Protein AF-A0AAV7BC49-F1 (afdb_monomer_lite)

pLDDT: mean 79.42, std 10.45, range [45.03, 91.31]

Organism: Engystomops pustulosus (NCBI:txid76066)

Radius of gyration: 26.8 Å; chains: 1; bounding box: 66×44×84 Å

Structure (mmCIF, N/CA/C/O backbone):
data_AF-A0AAV7BC49-F1
#
_entry.id   AF-A0AAV7BC49-F1
#
loop_
_atom_site.group_PDB
_atom_site.id
_atom_site.type_symbol
_atom_site.label_atom_id
_atom_site.label_alt_id
_atom_site.label_comp_id
_atom_site.label_asym_id
_atom_site.label_entity_id
_atom_site.label_seq_id
_atom_site.pdbx_PDB_ins_code
_atom_site.Cartn_x
_atom_site.Cartn_y
_atom_site.Cartn_z
_atom_site.occupancy
_atom_site.B_iso_or_equiv
_atom_site.auth_seq_id
_atom_site.auth_comp_id
_atom_site.auth_asym_id
_atom_site.auth_atom_id
_atom_site.pdbx_PDB_model_num
ATOM 1 N N . MET A 1 1 ? -19.946 -6.939 31.788 1.00 55.16 1 MET A N 1
ATOM 2 C CA . MET A 1 1 ? -20.691 -6.375 30.640 1.00 55.16 1 MET A CA 1
ATOM 3 C C . MET A 1 1 ? -20.982 -7.429 29.580 1.00 55.16 1 MET A C 1
ATOM 5 O O . MET A 1 1 ? -22.151 -7.673 29.342 1.00 55.16 1 MET A O 1
ATOM 9 N N . LEU A 1 2 ? -19.991 -8.130 29.010 1.00 63.12 2 LEU A N 1
ATOM 10 C CA . LEU A 1 2 ? -20.273 -9.213 28.044 1.00 63.12 2 LEU A CA 1
ATOM 11 C C . LEU A 1 2 ? -21.139 -10.345 28.638 1.00 63.12 2 LEU A C 1
ATOM 13 O O . LEU A 1 2 ? -22.092 -10.773 28.003 1.00 63.12 2 LEU A O 1
ATOM 17 N N . ASN A 1 3 ? -20.909 -10.718 29.904 1.00 65.62 3 ASN A N 1
ATOM 18 C CA . ASN A 1 3 ? -21.760 -11.669 30.646 1.00 65.62 3 ASN A CA 1
ATOM 19 C C . ASN A 1 3 ? -23.190 -11.158 30.925 1.00 65.62 3 ASN A C 1
ATOM 21 O O . ASN A 1 3 ? -24.028 -11.917 31.396 1.00 65.62 3 ASN A O 1
ATOM 25 N N . LEU A 1 4 ? -23.460 -9.872 30.675 1.00 66.69 4 LEU A N 1
ATOM 26 C CA . LEU A 1 4 ? -24.774 -9.237 30.816 1.00 66.69 4 LEU A CA 1
ATOM 27 C C . LEU A 1 4 ? -25.447 -9.023 29.445 1.00 66.69 4 LEU A C 1
ATOM 29 O O . LEU A 1 4 ? -26.390 -8.245 29.354 1.00 66.69 4 LEU A O 1
ATOM 33 N N . ASN A 1 5 ? -24.956 -9.676 28.380 1.00 69.06 5 ASN A N 1
ATOM 34 C CA . ASN A 1 5 ? -25.415 -9.506 26.994 1.00 69.06 5 ASN A CA 1
ATOM 35 C C . ASN A 1 5 ? -25.363 -8.053 26.487 1.00 69.06 5 ASN A C 1
ATOM 37 O O . ASN A 1 5 ? -26.158 -7.659 25.636 1.00 69.06 5 ASN A O 1
ATOM 41 N N . CYS A 1 6 ? -24.426 -7.242 26.992 1.00 75.94 6 CYS A N 1
ATOM 42 C CA . CYS A 1 6 ? -24.180 -5.920 26.422 1.00 75.94 6 CYS A CA 1
ATOM 43 C C . CYS A 1 6 ? -23.619 -6.061 24.999 1.00 75.94 6 CYS A C 1
ATOM 45 O O . CYS A 1 6 ? -22.714 -6.870 24.772 1.00 75.94 6 CYS A O 1
ATOM 47 N N . ASP A 1 7 ? -24.146 -5.255 24.078 1.00 80.06 7 ASP A N 1
ATOM 48 C CA . ASP A 1 7 ? -23.807 -5.282 22.655 1.00 80.06 7 ASP A CA 1
ATOM 49 C C . ASP A 1 7 ? -22.373 -4.783 22.406 1.00 80.06 7 ASP A C 1
ATOM 51 O O . ASP A 1 7 ? -22.003 -3.668 22.779 1.00 80.06 7 ASP A O 1
ATOM 55 N N . ALA A 1 8 ? -21.552 -5.622 21.775 1.00 80.56 8 ALA A N 1
ATOM 56 C CA . ALA A 1 8 ? -20.178 -5.294 21.409 1.00 80.56 8 ALA A CA 1
ATOM 57 C C . ALA A 1 8 ? -20.058 -4.368 20.181 1.00 80.56 8 ALA A C 1
ATOM 59 O O . ALA A 1 8 ? -18.967 -3.851 19.919 1.00 80.56 8 ALA A O 1
ATOM 60 N N . SER A 1 9 ? -21.145 -4.152 19.429 1.00 80.38 9 SER A N 1
ATOM 61 C CA . SER A 1 9 ? -21.169 -3.304 18.225 1.00 80.38 9 SER A CA 1
ATOM 62 C C . SER A 1 9 ? -21.368 -1.814 18.506 1.00 80.38 9 SER A C 1
ATOM 64 O O . SER A 1 9 ? -21.298 -0.997 17.585 1.00 80.38 9 SER A O 1
ATOM 66 N N . VAL A 1 10 ? -21.561 -1.442 19.777 1.00 84.00 10 VAL A N 1
ATOM 67 C CA . VAL A 1 10 ? -21.788 -0.054 20.191 1.00 84.00 10 VAL A CA 1
ATOM 68 C C . VAL A 1 10 ? -20.637 0.846 19.738 1.00 84.00 10 VAL A C 1
ATOM 70 O O . VAL A 1 10 ? -19.453 0.512 19.867 1.00 84.00 10 VAL A O 1
ATOM 73 N N . GLN A 1 11 ? -21.014 2.000 19.196 1.00 83.25 11 GLN A N 1
ATOM 74 C CA . GLN A 1 11 ? -20.105 3.051 18.763 1.00 83.25 11 GLN A CA 1
ATOM 75 C C . GLN A 1 11 ? -20.187 4.226 19.734 1.00 83.25 11 GLN A C 1
ATOM 77 O O . GLN A 1 11 ? -21.258 4.545 20.249 1.00 83.25 11 GLN A O 1
ATOM 82 N N . ASP A 1 12 ? -19.039 4.842 19.979 1.00 80.12 12 ASP A N 1
ATOM 83 C CA . ASP A 1 12 ? -18.930 6.078 20.746 1.00 80.12 12 ASP A CA 1
ATOM 84 C C . ASP A 1 12 ? -19.474 7.289 19.958 1.00 80.12 12 ASP A C 1
ATOM 86 O O . ASP A 1 12 ? -19.708 7.200 18.750 1.00 80.12 12 ASP A O 1
ATOM 90 N N . ASP A 1 13 ? -19.623 8.440 20.618 1.00 78.12 13 ASP A N 1
ATOM 91 C CA . ASP A 1 13 ? -19.992 9.724 20.001 1.00 78.12 13 ASP A CA 1
ATOM 92 C C . ASP A 1 13 ? -19.020 10.155 18.887 1.00 78.12 13 ASP A C 1
ATOM 94 O O . ASP A 1 13 ? -19.375 10.899 17.969 1.00 78.12 13 ASP A O 1
ATOM 98 N N . THR A 1 14 ? -17.803 9.617 18.925 1.00 76.00 14 THR A N 1
ATOM 99 C CA . THR A 1 14 ? -16.772 9.774 17.904 1.00 76.00 14 THR A CA 1
ATOM 100 C C . THR A 1 14 ? -16.864 8.786 16.737 1.00 76.00 14 THR A C 1
ATOM 102 O O . THR A 1 14 ? -16.072 8.892 15.799 1.00 76.00 14 THR A O 1
ATOM 105 N N . GLY A 1 15 ? -17.788 7.820 16.758 1.00 77.88 15 GLY A N 1
ATOM 106 C CA . GLY A 1 15 ? -17.903 6.745 15.764 1.00 77.88 15 GLY A CA 1
ATOM 107 C C . GLY A 1 15 ? -16.867 5.624 15.928 1.00 77.88 15 GLY A C 1
ATOM 108 O O . GLY A 1 15 ? -16.702 4.780 15.042 1.00 77.88 15 GLY A O 1
ATOM 109 N N . GLN A 1 16 ? -16.126 5.601 17.042 1.00 81.25 16 GLN A N 1
ATOM 110 C CA . GLN A 1 16 ? -15.210 4.510 17.361 1.00 81.25 16 GLN A CA 1
ATOM 111 C C . GLN A 1 16 ? -15.982 3.305 17.917 1.00 81.25 16 GLN A C 1
ATOM 113 O O . GLN A 1 16 ? -16.713 3.419 18.896 1.00 81.25 16 GLN A O 1
ATOM 118 N N . CYS A 1 17 ? -15.796 2.128 17.314 1.00 84.00 17 CYS A N 1
ATOM 119 C CA . CYS A 1 17 ? -16.422 0.894 17.790 1.00 84.00 17 CYS A CA 1
ATOM 120 C C . CYS A 1 17 ? -15.781 0.415 19.104 1.00 84.00 17 CYS A C 1
ATOM 122 O O . CYS A 1 17 ? -14.551 0.400 19.236 1.00 84.00 17 CYS A O 1
ATOM 124 N N . CYS A 1 18 ? -16.609 -0.041 20.047 1.00 85.25 18 CYS A N 1
ATOM 125 C CA . CYS A 1 18 ? -16.169 -0.616 21.318 1.00 85.25 18 CYS A CA 1
ATOM 126 C C . CYS A 1 18 ? -15.186 -1.781 21.110 1.00 85.25 18 CYS A C 1
ATOM 128 O O . CYS A 1 18 ? -14.145 -1.852 21.771 1.00 85.25 18 CYS A O 1
ATOM 130 N N . LEU A 1 19 ? -15.445 -2.627 20.105 1.00 86.25 19 LEU A N 1
ATOM 131 C CA . LEU A 1 19 ? -14.566 -3.729 19.712 1.00 86.25 19 LEU A CA 1
ATOM 132 C C . LEU A 1 19 ? -13.132 -3.259 19.420 1.00 86.25 19 LEU A C 1
ATOM 134 O O . LEU A 1 19 ? -12.175 -3.911 19.827 1.00 86.25 19 LEU A O 1
ATOM 138 N N . THR A 1 20 ? -12.959 -2.098 18.782 1.00 86.44 20 THR A N 1
ATOM 139 C CA . THR A 1 20 ? -11.638 -1.526 18.485 1.00 86.44 20 THR A CA 1
ATOM 140 C C . THR A 1 20 ? -10.847 -1.230 19.763 1.00 86.44 20 THR A C 1
ATOM 142 O O . THR A 1 20 ? -9.644 -1.479 19.822 1.00 86.44 20 THR A O 1
ATOM 145 N N . MET A 1 21 ? -11.512 -0.729 20.807 1.00 83.38 21 MET A N 1
ATOM 146 C CA . MET A 1 21 ? -10.877 -0.465 22.102 1.00 83.38 21 MET A CA 1
ATOM 147 C C . MET A 1 21 ? -10.581 -1.749 22.878 1.00 83.38 21 MET A C 1
ATOM 149 O O . MET A 1 21 ? -9.543 -1.823 23.545 1.00 83.38 21 MET A O 1
ATOM 153 N N . MET A 1 22 ? -11.449 -2.760 22.768 1.00 86.88 22 MET A N 1
ATOM 154 C CA . MET A 1 22 ? -11.211 -4.079 23.358 1.00 86.88 22 MET A CA 1
ATOM 155 C C . MET A 1 22 ? -10.004 -4.762 22.719 1.00 86.88 22 MET A C 1
ATOM 157 O O . MET A 1 22 ? -9.157 -5.263 23.444 1.00 86.88 22 MET A O 1
ATOM 161 N N . VAL A 1 23 ? -9.861 -4.713 21.392 1.00 86.31 23 VAL A N 1
ATOM 162 C CA . VAL A 1 23 ? -8.683 -5.251 20.692 1.00 86.31 23 VAL A CA 1
ATOM 163 C C . VAL A 1 23 ? -7.407 -4.615 21.244 1.00 86.31 23 VAL A C 1
ATOM 165 O O . VAL A 1 23 ? -6.494 -5.320 21.646 1.00 86.31 23 VAL A O 1
ATOM 168 N N . VAL A 1 24 ? -7.338 -3.287 21.358 1.00 82.56 24 VAL A N 1
ATOM 169 C CA . VAL A 1 24 ? -6.101 -2.617 21.800 1.00 82.56 24 VAL A CA 1
ATOM 170 C C . VAL A 1 24 ? -5.754 -2.908 23.261 1.00 82.56 24 VAL A C 1
ATOM 172 O O . VAL A 1 24 ? -4.587 -3.137 23.567 1.00 82.56 24 VAL A O 1
ATOM 175 N N . ASN A 1 25 ? -6.733 -2.863 24.170 1.00 82.44 25 ASN A N 1
ATOM 176 C CA . ASN A 1 25 ? -6.450 -2.876 25.610 1.00 82.44 25 ASN A CA 1
ATOM 177 C C . ASN A 1 25 ? -6.735 -4.230 26.288 1.00 82.44 25 ASN A C 1
ATOM 179 O O . ASN A 1 25 ? -6.149 -4.510 27.328 1.00 82.44 25 ASN A O 1
ATOM 183 N N . MET A 1 26 ? -7.639 -5.056 25.747 1.00 87.38 26 MET A N 1
ATOM 184 C CA . MET A 1 26 ? -8.110 -6.310 26.359 1.00 87.38 26 MET A CA 1
ATOM 185 C C . MET A 1 26 ? -8.397 -7.408 25.306 1.00 87.38 26 MET A C 1
ATOM 187 O O . MET A 1 26 ? -9.556 -7.773 25.081 1.00 87.38 26 MET A O 1
ATOM 191 N N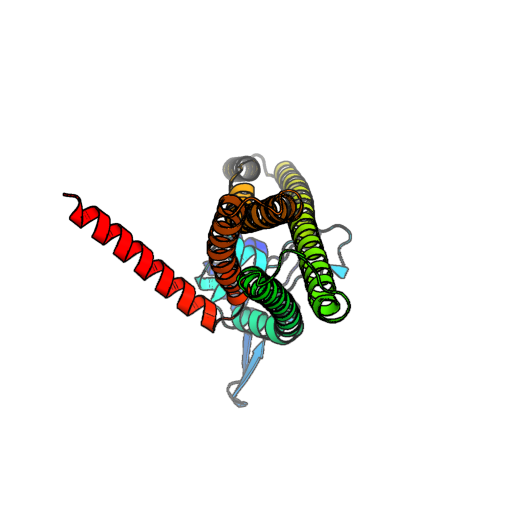 . PRO A 1 27 ? -7.360 -7.990 24.675 1.00 86.25 27 PRO A N 1
ATOM 192 C CA . PRO A 1 27 ? -7.524 -8.931 23.559 1.00 86.25 27 PRO A CA 1
ATOM 193 C C . PRO A 1 27 ? -8.373 -10.181 23.868 1.00 86.25 27 PRO A C 1
ATOM 195 O O . PRO A 1 27 ? -9.221 -10.531 23.047 1.00 86.25 27 PRO A O 1
ATOM 198 N N . PRO A 1 28 ? -8.245 -10.837 25.044 1.00 87.38 28 PRO A N 1
ATOM 199 C CA . PRO A 1 28 ? -9.082 -11.996 25.374 1.00 87.38 28 PRO A CA 1
ATOM 200 C C . PRO A 1 28 ? -10.577 -11.657 25.447 1.00 87.38 28 PRO A C 1
ATOM 202 O O . PRO A 1 28 ? -11.425 -12.457 25.058 1.00 87.38 28 PRO A O 1
ATOM 205 N N . VAL A 1 29 ? -10.901 -10.446 25.905 1.00 88.06 29 VAL A N 1
ATOM 206 C CA . VAL A 1 29 ? -12.277 -9.941 25.998 1.00 88.06 29 VAL A CA 1
ATOM 207 C C . VAL A 1 29 ? -12.831 -9.656 24.602 1.00 88.06 29 VAL A C 1
ATOM 209 O O . VAL A 1 29 ? -13.996 -9.933 24.333 1.00 88.06 29 VAL A O 1
A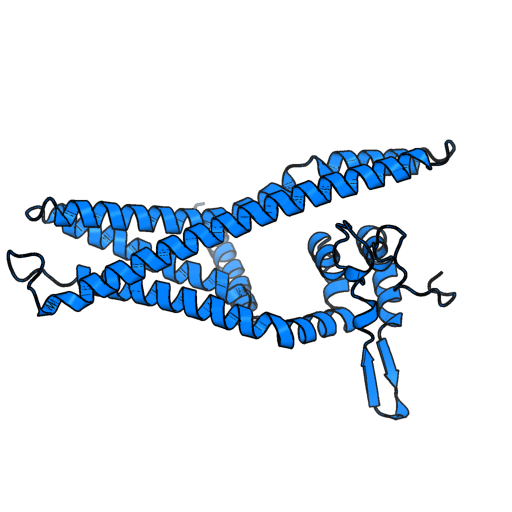TOM 212 N N . ALA A 1 30 ? -11.991 -9.172 23.683 1.00 87.12 30 ALA A N 1
ATOM 213 C CA . ALA A 1 30 ? -12.380 -8.959 22.292 1.00 87.12 30 ALA A CA 1
ATOM 214 C C . ALA A 1 30 ? -12.749 -10.270 21.574 1.00 87.12 30 ALA A C 1
ATOM 216 O O . ALA A 1 30 ? -13.669 -10.271 20.761 1.00 87.12 30 ALA A O 1
ATOM 217 N N . ILE A 1 31 ? -12.088 -11.391 21.890 1.00 86.94 31 ILE A N 1
ATOM 218 C CA . ILE A 1 31 ? -12.451 -12.711 21.342 1.00 86.94 31 ILE A CA 1
ATOM 219 C C . ILE A 1 31 ? -13.860 -13.102 21.796 1.00 86.94 31 ILE A C 1
ATOM 221 O O . ILE A 1 31 ? -14.701 -13.423 20.964 1.00 86.94 31 ILE A O 1
ATOM 225 N N . GLN A 1 32 ? -14.148 -12.979 23.094 1.00 88.00 32 GLN A N 1
ATOM 226 C CA . GLN A 1 32 ? -15.482 -13.262 23.639 1.00 88.00 32 GLN A CA 1
ATOM 227 C C . GLN A 1 32 ? -16.554 -12.322 23.070 1.00 88.00 32 GLN A C 1
ATOM 229 O O . GLN A 1 32 ? -17.694 -12.720 22.853 1.00 88.00 32 GLN A O 1
ATOM 234 N N . ALA A 1 33 ? -16.198 -11.064 22.803 1.00 87.19 33 ALA A N 1
ATOM 235 C CA . ALA A 1 33 ? -17.091 -10.114 22.153 1.00 87.19 33 ALA A CA 1
ATOM 236 C C . ALA A 1 33 ? -17.414 -10.526 20.706 1.00 87.19 33 ALA A C 1
ATOM 238 O O . ALA A 1 33 ? -18.542 -10.350 20.253 1.00 87.19 33 ALA A O 1
ATOM 239 N N . LEU A 1 34 ? -16.453 -11.114 19.984 1.00 87.25 34 LEU A N 1
ATOM 240 C CA . LEU A 1 34 ? -16.671 -11.586 18.618 1.00 87.25 34 LEU A CA 1
ATOM 241 C C . LEU A 1 34 ? -17.632 -12.775 18.535 1.00 87.25 34 LEU A C 1
ATOM 243 O O . LEU A 1 34 ? -18.309 -12.919 17.513 1.00 87.25 34 LEU A O 1
ATOM 247 N N . ASP A 1 35 ? -17.736 -13.587 19.587 1.00 87.25 35 ASP A N 1
ATOM 248 C CA . ASP A 1 35 ? -18.707 -14.683 19.650 1.00 87.25 35 ASP A CA 1
ATOM 249 C C . ASP A 1 35 ? -20.154 -14.176 19.546 1.00 87.25 35 ASP A C 1
ATOM 251 O O . ASP A 1 35 ? -21.002 -14.859 18.973 1.00 87.25 35 ASP A O 1
ATOM 255 N N . GLN A 1 36 ? -20.438 -12.941 19.984 1.00 85.69 36 GLN A N 1
ATOM 256 C CA . GLN A 1 36 ? -21.767 -12.329 19.840 1.00 85.69 36 GLN A CA 1
ATOM 257 C C . GLN A 1 36 ? -22.191 -12.167 18.370 1.00 85.69 36 GLN A C 1
ATOM 259 O O . GLN A 1 36 ? -23.380 -12.194 18.054 1.00 85.69 36 GLN A O 1
ATOM 264 N N . PHE A 1 37 ? -21.232 -12.042 17.448 1.00 86.56 37 PHE A N 1
ATOM 265 C CA . PHE A 1 37 ? -21.501 -11.874 16.016 1.00 86.56 37 PHE A CA 1
ATOM 266 C C . PHE A 1 37 ? -21.624 -13.198 15.257 1.00 86.56 37 PHE A C 1
ATOM 268 O O . PHE A 1 37 ? -21.783 -13.194 14.030 1.00 86.56 37 PHE A O 1
ATOM 275 N N . HIS A 1 38 ? -21.554 -14.331 15.957 1.00 88.81 38 HIS A N 1
ATOM 276 C CA . HIS A 1 38 ? -21.629 -15.660 15.374 1.00 88.81 38 HIS A CA 1
ATOM 277 C C . HIS A 1 38 ? -22.739 -16.483 16.027 1.00 88.81 38 HIS A C 1
ATOM 279 O O . HIS A 1 38 ? -22.666 -16.864 17.190 1.00 88.81 38 HIS A O 1
ATOM 285 N N . VAL A 1 39 ? -23.762 -16.824 15.242 1.00 86.81 39 VAL A N 1
ATOM 286 C CA . VAL A 1 39 ? -24.873 -17.663 15.705 1.00 86.81 39 VAL A CA 1
ATOM 287 C C . VAL A 1 39 ? -24.875 -18.983 14.948 1.00 86.81 39 VAL A C 1
ATOM 289 O O . VAL A 1 39 ? -24.855 -19.016 13.713 1.00 86.81 39 VAL A O 1
ATOM 292 N N . THR A 1 40 ? -24.932 -20.084 15.699 1.00 84.81 40 THR A N 1
ATOM 293 C CA . THR A 1 40 ? -25.001 -21.442 15.150 1.00 84.81 40 THR A CA 1
ATOM 294 C C . THR A 1 40 ? -26.393 -22.028 15.362 1.00 84.81 40 THR A C 1
ATOM 296 O O . THR A 1 40 ? -26.827 -22.275 16.483 1.00 84.81 40 THR A O 1
ATOM 299 N N . ASP A 1 41 ? -27.109 -22.263 14.267 1.00 86.19 41 ASP A N 1
ATOM 300 C CA . ASP A 1 41 ? -28.373 -22.990 14.274 1.00 86.19 41 ASP A CA 1
ATOM 301 C C . ASP A 1 41 ? -28.071 -24.477 14.054 1.00 86.19 41 ASP A C 1
ATOM 303 O O . ASP A 1 41 ? -27.868 -24.938 12.923 1.00 86.19 41 ASP A O 1
ATOM 307 N N . ARG A 1 42 ? -27.978 -25.222 15.165 1.00 84.31 42 ARG A N 1
ATOM 308 C CA . ARG A 1 42 ? -27.657 -26.658 15.155 1.00 84.31 42 ARG A CA 1
ATOM 309 C C . ARG A 1 42 ? -28.740 -27.491 14.472 1.00 84.31 42 ARG A C 1
ATOM 311 O O . ARG A 1 42 ? -28.396 -28.452 13.790 1.00 84.31 42 ARG A O 1
ATOM 318 N N . ALA A 1 43 ? -30.011 -27.114 14.620 1.00 82.56 43 ALA A N 1
ATOM 319 C CA . ALA A 1 43 ? -31.136 -27.855 14.053 1.00 82.56 43 ALA A CA 1
ATOM 320 C C . ALA A 1 43 ? -31.105 -27.819 12.520 1.00 82.56 43 ALA A C 1
ATOM 322 O O . ALA A 1 43 ? -31.259 -28.847 11.867 1.00 82.56 43 ALA A O 1
ATOM 323 N N . ASN A 1 44 ? -30.799 -26.652 11.947 1.00 86.06 44 ASN A N 1
ATOM 324 C CA . ASN A 1 44 ? -30.707 -26.475 10.497 1.00 86.06 44 ASN A CA 1
ATOM 325 C C . ASN A 1 44 ? -29.291 -26.655 9.927 1.00 86.06 44 ASN A C 1
ATOM 327 O O . ASN A 1 44 ? -29.103 -26.488 8.721 1.00 86.06 44 ASN A O 1
ATOM 331 N N . ARG A 1 45 ? -28.288 -26.952 10.769 1.00 84.12 45 ARG A N 1
ATOM 332 C CA . ARG A 1 45 ? -26.854 -26.994 10.411 1.00 84.12 45 ARG A CA 1
ATOM 333 C C . ARG A 1 45 ? -26.385 -25.730 9.672 1.00 84.12 45 ARG A C 1
ATOM 335 O O . ARG A 1 45 ? -25.570 -25.801 8.753 1.00 84.12 45 ARG A O 1
ATOM 342 N N . LYS A 1 46 ? -26.910 -24.563 10.057 1.00 85.50 46 LYS A N 1
ATOM 343 C CA . LYS A 1 46 ? -26.597 -23.268 9.433 1.00 85.50 46 LYS A CA 1
ATOM 344 C C . LYS A 1 46 ? -25.836 -22.379 10.410 1.00 85.50 46 LYS A C 1
ATOM 346 O O . LYS A 1 46 ? -26.196 -22.272 11.576 1.00 85.50 46 LYS A O 1
ATOM 351 N N . GLN A 1 47 ? -24.806 -21.704 9.914 1.00 87.31 47 GLN A N 1
ATOM 352 C CA . GLN A 1 47 ? -24.060 -20.688 10.658 1.00 87.31 47 GLN A CA 1
ATOM 353 C C . GLN A 1 47 ? -24.382 -19.314 10.075 1.00 87.31 47 GLN A C 1
ATOM 355 O O . GLN A 1 47 ? -24.400 -19.147 8.853 1.00 87.31 47 GLN A O 1
ATOM 360 N N . ARG A 1 48 ? -24.665 -18.338 10.937 1.00 86.19 48 ARG A N 1
ATOM 361 C CA . ARG A 1 48 ? -24.955 -16.954 10.550 1.00 86.19 48 ARG A CA 1
ATOM 362 C C . ARG A 1 48 ? -23.914 -16.032 11.176 1.00 86.19 48 ARG A C 1
ATOM 364 O O . ARG A 1 48 ? -23.610 -16.156 12.359 1.00 86.19 48 ARG A O 1
ATOM 371 N N . PHE A 1 49 ? -23.384 -15.121 10.363 1.00 86.62 49 PHE A N 1
ATOM 372 C CA . PHE A 1 49 ? -22.366 -14.149 10.756 1.00 86.62 49 PHE A CA 1
ATOM 373 C C . PHE A 1 49 ? -22.912 -12.733 10.571 1.00 86.62 49 PHE A C 1
ATOM 375 O O . PHE A 1 49 ? -23.279 -12.357 9.456 1.00 86.62 49 PHE A O 1
ATOM 382 N N . PHE A 1 50 ? -22.936 -11.943 11.642 1.00 84.44 50 PHE A N 1
ATOM 383 C CA . PHE A 1 50 ? -23.406 -10.555 11.628 1.00 84.44 50 PHE A CA 1
ATOM 384 C C . PHE A 1 50 ? -22.259 -9.590 11.312 1.00 84.44 50 PHE A C 1
ATOM 386 O O . PHE A 1 50 ? -21.805 -8.818 12.148 1.00 84.44 50 PHE A O 1
ATOM 393 N N . LEU A 1 51 ? -21.751 -9.668 10.079 1.00 83.50 51 LEU A N 1
ATOM 394 C CA . LEU A 1 51 ? -20.568 -8.912 9.642 1.00 83.50 51 LEU A CA 1
ATOM 395 C C . LEU A 1 51 ? -20.803 -7.398 9.565 1.00 83.50 51 LEU A C 1
ATOM 397 O O . LEU A 1 51 ? -19.860 -6.625 9.697 1.00 83.50 51 LEU A O 1
ATOM 401 N N . ASN A 1 52 ? -22.051 -6.982 9.356 1.00 80.25 52 ASN A N 1
ATOM 402 C CA . ASN A 1 52 ? -22.457 -5.579 9.324 1.00 80.25 52 ASN A CA 1
ATOM 403 C C . ASN A 1 52 ? -22.242 -4.872 10.667 1.00 80.25 52 ASN A C 1
ATOM 405 O O . ASN A 1 52 ? -21.966 -3.685 10.670 1.00 80.25 52 ASN A O 1
ATOM 409 N N . LEU A 1 53 ? -22.337 -5.603 11.781 1.00 79.50 53 LEU A N 1
ATOM 410 C CA . LEU A 1 53 ? -22.165 -5.059 13.130 1.00 79.50 53 LEU A CA 1
ATOM 411 C C . LEU A 1 53 ? -20.690 -4.956 13.549 1.00 79.50 53 LEU A C 1
ATOM 413 O O . LEU A 1 53 ? -20.359 -4.278 14.515 1.00 79.50 53 LEU A O 1
ATOM 417 N N . VAL A 1 54 ? -19.796 -5.632 12.822 1.00 80.44 54 VAL A N 1
ATOM 418 C CA . VAL A 1 54 ? -18.348 -5.608 13.075 1.00 80.44 54 VAL A CA 1
ATOM 419 C C . VAL A 1 54 ? -17.696 -4.390 12.420 1.00 80.44 54 VAL A C 1
ATOM 421 O O . VAL A 1 54 ? -16.649 -3.932 12.869 1.00 80.44 54 VAL A O 1
ATOM 424 N N . GLU A 1 55 ? -18.276 -3.854 11.346 1.00 79.12 55 GLU A N 1
ATOM 425 C CA . GLU A 1 55 ? -17.754 -2.660 10.683 1.00 79.12 55 GLU A CA 1
ATOM 426 C C . GLU A 1 55 ? -18.462 -1.408 11.215 1.00 79.12 55 GLU A C 1
ATOM 428 O O . GLU A 1 55 ? -19.688 -1.360 11.188 1.00 79.12 55 GLU A O 1
ATOM 433 N N . PRO A 1 56 ? -17.731 -0.374 11.668 1.00 71.25 56 PRO A N 1
ATOM 434 C CA . PRO A 1 56 ? -18.362 0.859 12.113 1.00 71.25 56 PRO A CA 1
ATOM 435 C C . PRO A 1 56 ? -19.058 1.563 10.943 1.00 71.25 56 PRO A C 1
ATOM 437 O O . PRO A 1 56 ? -18.519 1.647 9.833 1.00 71.25 56 PRO A O 1
ATOM 440 N N . HIS A 1 57 ? -20.241 2.114 11.211 1.00 68.44 57 HIS A N 1
ATOM 441 C CA . HIS A 1 57 ? -21.002 2.915 10.255 1.00 68.44 57 HIS A CA 1
ATOM 442 C C . HIS A 1 57 ? -20.402 4.324 10.165 1.00 68.44 57 HIS A C 1
ATOM 444 O O . HIS A 1 57 ? -20.828 5.263 10.828 1.00 68.44 57 HIS A O 1
ATOM 450 N N . THR A 1 58 ? -19.375 4.485 9.330 1.00 62.59 58 THR A N 1
ATOM 451 C CA . THR A 1 58 ? -18.662 5.766 9.179 1.00 62.59 58 THR A CA 1
ATOM 452 C C . THR A 1 58 ? -19.463 6.847 8.446 1.00 62.59 58 THR A C 1
ATOM 454 O O . THR A 1 58 ? -19.051 8.005 8.454 1.00 62.59 58 THR A O 1
ATOM 457 N N . SER A 1 59 ? -20.596 6.504 7.820 1.00 60.78 59 SER A N 1
ATOM 458 C CA . SER A 1 59 ? -21.486 7.457 7.136 1.00 60.78 59 SER A CA 1
ATOM 459 C C . SER A 1 59 ? -22.136 8.457 8.085 1.00 60.78 59 SER A C 1
ATOM 461 O O . SER A 1 59 ? -22.436 9.580 7.678 1.00 60.78 59 SER A O 1
ATOM 463 N N . ASP A 1 60 ? -22.325 8.053 9.337 1.00 63.19 60 ASP A N 1
ATOM 464 C CA . ASP A 1 60 ? -23.170 8.779 10.281 1.00 63.19 60 ASP A CA 1
ATOM 465 C C . ASP A 1 60 ? -22.362 9.831 11.058 1.00 63.19 60 ASP A C 1
ATOM 467 O O . ASP A 1 60 ? -22.920 10.785 11.598 1.00 63.19 60 ASP A O 1
ATOM 471 N N . PHE A 1 61 ? -21.027 9.732 11.022 1.00 65.88 61 PHE A N 1
ATOM 472 C CA . PHE A 1 61 ? -20.113 10.611 11.746 1.00 65.88 61 PHE A CA 1
ATOM 473 C C . PHE A 1 61 ? -19.244 11.436 10.785 1.00 65.88 61 PHE A C 1
ATOM 475 O O . PHE A 1 61 ? -18.257 10.966 10.210 1.00 65.88 61 PHE A O 1
ATOM 482 N N . LYS A 1 62 ? -19.591 12.718 10.608 1.00 63.44 62 LYS A N 1
ATOM 483 C CA . LYS A 1 62 ? -18.816 13.644 9.765 1.00 63.44 62 LYS A CA 1
ATOM 484 C C . LYS A 1 62 ? -17.469 13.973 10.420 1.00 63.44 62 LYS A C 1
ATOM 486 O O . LYS A 1 62 ? -17.422 14.608 11.464 1.00 63.44 62 LYS A O 1
ATOM 491 N N . GLY A 1 63 ? -16.370 13.608 9.756 1.00 66.25 63 GLY A N 1
ATOM 492 C C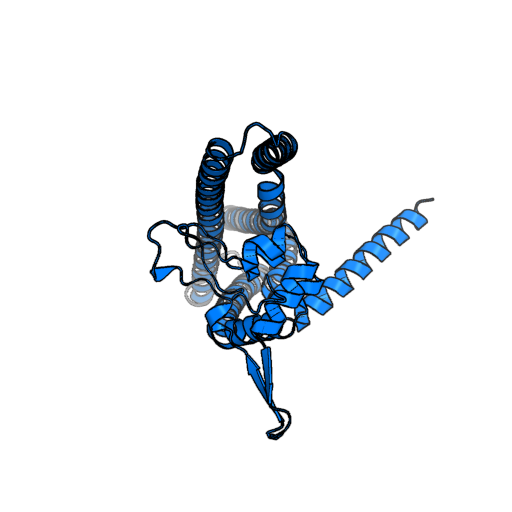A . GLY A 1 63 ? -15.003 13.970 10.167 1.00 66.25 63 GLY A CA 1
ATOM 493 C C . GLY A 1 63 ? -14.274 12.926 11.019 1.00 66.25 63 GLY A C 1
ATOM 494 O O . GLY A 1 63 ? -13.080 13.088 11.279 1.00 66.25 63 GLY A O 1
ATOM 495 N N . THR A 1 64 ? -14.942 11.833 11.385 1.00 73.50 64 THR A N 1
ATOM 496 C CA . THR A 1 64 ? -14.361 10.741 12.169 1.00 73.50 64 THR A CA 1
ATOM 497 C C . THR A 1 64 ? -13.191 10.067 11.448 1.00 73.50 64 THR A C 1
ATOM 499 O O . THR A 1 64 ? -13.291 9.686 10.283 1.00 73.50 64 THR A O 1
ATOM 502 N N . GLN A 1 65 ? -12.067 9.904 12.158 1.00 77.56 65 GLN A N 1
ATOM 503 C CA . GLN A 1 65 ? -10.902 9.123 11.711 1.00 77.56 65 GLN A CA 1
ATOM 504 C C . GLN A 1 65 ? -10.844 7.740 12.387 1.00 77.56 65 GLN A C 1
ATOM 506 O O . GLN A 1 65 ? -9.781 7.122 12.450 1.00 77.56 65 GLN A O 1
ATOM 511 N N . ALA A 1 66 ? -11.969 7.246 12.915 1.00 79.88 66 ALA A N 1
ATOM 512 C CA . ALA A 1 66 ? -12.040 5.938 13.552 1.00 79.88 66 ALA A CA 1
ATOM 513 C C . ALA A 1 66 ? -11.607 4.841 12.570 1.00 79.88 66 ALA A C 1
ATOM 515 O O . ALA A 1 66 ? -12.124 4.711 11.458 1.00 79.88 66 ALA A O 1
ATOM 516 N N . LYS A 1 67 ? -10.622 4.050 12.998 1.00 79.69 67 LYS A N 1
ATOM 517 C CA . LYS A 1 67 ? -10.109 2.920 12.226 1.00 79.69 67 LYS A CA 1
ATOM 518 C C . LYS A 1 67 ? -11.063 1.738 12.337 1.00 79.69 67 LYS A C 1
ATOM 520 O O . LYS A 1 67 ? -11.652 1.492 13.392 1.00 79.69 67 LYS A O 1
ATOM 525 N N . SER A 1 68 ? -11.170 0.976 11.250 1.00 83.56 68 SER A N 1
ATOM 526 C CA . SER A 1 68 ? -11.930 -0.276 11.262 1.00 83.56 68 SER A CA 1
ATOM 527 C C . SER A 1 68 ? -11.302 -1.281 12.241 1.00 83.56 68 SER A C 1
ATOM 529 O O . SER A 1 68 ? -10.070 -1.316 12.353 1.00 83.56 68 SER A O 1
ATOM 531 N N . PRO A 1 69 ? -12.093 -2.146 12.902 1.00 82.81 69 PRO A N 1
ATOM 532 C CA . PRO A 1 69 ? -11.555 -3.167 13.799 1.00 82.81 69 PRO A CA 1
ATOM 533 C C . PRO A 1 69 ? -10.510 -4.055 13.123 1.00 82.81 69 PRO A C 1
ATOM 535 O O . PRO A 1 69 ? -9.483 -4.350 13.720 1.00 82.81 69 PRO A O 1
ATOM 538 N N . LEU A 1 70 ? -10.699 -4.394 11.843 1.00 84.56 70 LEU A N 1
ATOM 539 C CA . LEU A 1 70 ? -9.726 -5.171 11.071 1.00 84.56 70 LEU A CA 1
ATOM 540 C C . LEU A 1 70 ? -8.369 -4.459 10.943 1.00 84.56 70 LEU A C 1
ATOM 542 O O . LEU A 1 70 ? -7.326 -5.095 11.071 1.00 84.56 70 LEU A O 1
ATOM 546 N N . GLU A 1 71 ? -8.371 -3.148 10.699 1.00 83.44 71 GLU A N 1
ATOM 547 C CA . GLU A 1 71 ? -7.137 -2.360 10.615 1.00 83.44 71 GLU A CA 1
ATOM 548 C C . GLU A 1 71 ? -6.4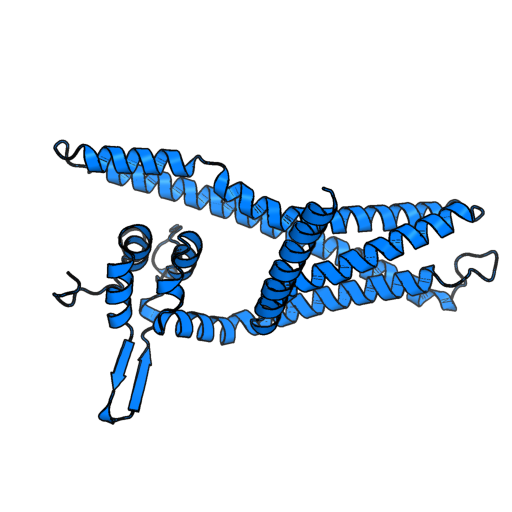05 -2.330 11.960 1.00 83.44 71 GLU A C 1
ATOM 550 O O . GLU A 1 71 ? -5.184 -2.488 12.007 1.00 83.44 71 GLU A O 1
ATOM 555 N N . VAL A 1 72 ? -7.152 -2.175 13.054 1.00 82.06 72 VAL A N 1
ATOM 556 C CA . VAL A 1 72 ? -6.580 -2.113 14.402 1.00 82.06 72 VAL A CA 1
ATOM 557 C C . VAL A 1 72 ? -6.051 -3.469 14.859 1.00 82.06 72 VAL A C 1
ATOM 559 O O . VAL A 1 72 ? -4.945 -3.522 15.383 1.00 82.06 72 VAL A O 1
ATOM 562 N N . ILE A 1 73 ? -6.748 -4.571 14.571 1.00 85.00 73 ILE A N 1
ATOM 563 C CA . ILE A 1 73 ? -6.261 -5.930 14.861 1.00 85.00 73 ILE A CA 1
ATOM 564 C C . ILE A 1 73 ? -4.893 -6.174 14.199 1.00 85.00 73 ILE A C 1
ATOM 566 O O . ILE A 1 73 ? -3.979 -6.719 14.824 1.00 85.00 73 ILE A O 1
ATOM 570 N N . VAL A 1 74 ? -4.731 -5.743 12.943 1.00 80.56 74 VAL A N 1
ATOM 571 C CA . VAL A 1 74 ? -3.465 -5.880 12.207 1.00 80.56 74 VAL A CA 1
ATOM 572 C C . VAL A 1 74 ? -2.377 -4.980 12.797 1.00 80.56 74 VAL A C 1
ATOM 574 O O . VAL A 1 74 ? -1.248 -5.436 12.975 1.00 80.56 74 VAL A O 1
ATOM 577 N N . GLN A 1 75 ? -2.699 -3.725 13.130 1.00 76.00 75 GLN A N 1
ATOM 578 C CA . GLN A 1 75 ? -1.748 -2.793 13.752 1.00 76.00 75 GLN A CA 1
ATOM 579 C C . GLN A 1 75 ? -1.268 -3.293 15.119 1.00 76.00 75 GLN A C 1
ATOM 581 O O . GLN A 1 75 ? -0.072 -3.247 15.399 1.00 76.00 75 GLN A O 1
ATOM 586 N N . SER A 1 76 ? -2.172 -3.845 15.927 1.00 74.25 76 SER A N 1
ATOM 587 C CA . SER A 1 76 ? -1.868 -4.425 17.238 1.00 74.25 76 SER A CA 1
ATOM 588 C C . SER A 1 76 ? -1.203 -5.807 17.165 1.00 74.25 76 SER A C 1
ATOM 590 O O . SER A 1 76 ? -0.878 -6.367 18.208 1.00 74.25 76 SER A O 1
ATOM 592 N N . ARG A 1 77 ? -0.980 -6.363 15.961 1.00 74.12 77 ARG A N 1
ATOM 593 C CA . ARG A 1 77 ? -0.358 -7.681 15.712 1.00 74.12 77 ARG A CA 1
ATOM 594 C C . ARG A 1 77 ? -1.007 -8.845 16.479 1.00 74.12 77 ARG A C 1
ATOM 596 O O . ARG A 1 77 ? -0.338 -9.818 16.817 1.00 74.12 77 ARG A O 1
ATOM 603 N N . GLN A 1 78 ? -2.314 -8.782 16.725 1.00 78.50 78 GLN A N 1
ATOM 604 C CA . GLN A 1 78 ? -3.036 -9.808 17.484 1.00 78.50 78 GLN A CA 1
ATOM 605 C C . GLN A 1 78 ? -3.490 -10.945 16.571 1.00 78.50 78 GLN A C 1
ATOM 607 O O . GLN A 1 78 ? -4.628 -10.979 16.101 1.00 78.50 78 GLN A O 1
ATOM 612 N N . LEU A 1 79 ? -2.565 -11.869 16.299 1.00 79.94 79 LEU A N 1
ATOM 613 C CA . LEU A 1 79 ? -2.771 -12.982 15.367 1.00 79.94 79 LEU A CA 1
ATOM 614 C C . LEU A 1 79 ? -3.940 -13.888 15.782 1.00 79.94 79 LEU A C 1
ATOM 616 O O . LEU A 1 79 ? -4.687 -14.335 14.916 1.00 79.94 79 LEU A O 1
ATOM 620 N N . ASP A 1 80 ? -4.159 -14.074 17.082 1.00 83.31 80 ASP A N 1
ATOM 621 C CA . ASP A 1 80 ? -5.235 -14.927 17.602 1.00 83.31 80 ASP A CA 1
ATOM 622 C C . ASP A 1 80 ? -6.625 -14.396 17.225 1.00 83.31 80 ASP A C 1
ATOM 624 O O . ASP A 1 80 ? -7.493 -15.152 16.787 1.00 83.31 80 ASP A O 1
ATOM 628 N N . ILE A 1 81 ? -6.821 -13.075 17.292 1.00 86.62 81 ILE A N 1
ATOM 629 C CA . ILE A 1 81 ? -8.089 -12.434 16.914 1.00 86.62 81 ILE A CA 1
ATOM 630 C C . ILE A 1 81 ? -8.307 -12.511 15.400 1.00 86.62 81 ILE A C 1
ATOM 632 O O . ILE A 1 81 ? -9.433 -12.713 14.942 1.00 86.62 81 ILE A O 1
ATOM 636 N N . ILE A 1 82 ? -7.237 -12.405 14.602 1.00 86.38 82 ILE A N 1
ATOM 637 C CA . ILE A 1 82 ? -7.323 -12.555 13.139 1.00 86.38 82 ILE A CA 1
ATOM 638 C C . ILE A 1 82 ? -7.850 -13.942 12.768 1.00 86.38 82 ILE A C 1
ATOM 640 O O . ILE A 1 82 ? -8.587 -14.076 11.789 1.00 86.38 82 ILE A O 1
ATOM 644 N N . MET A 1 83 ? -7.495 -14.974 13.533 1.00 84.44 83 MET A N 1
ATOM 645 C CA . MET A 1 83 ? -7.920 -16.351 13.275 1.00 84.44 83 MET A CA 1
ATOM 646 C C . MET A 1 83 ? -9.384 -16.623 13.643 1.00 84.44 83 MET A C 1
ATOM 648 O O . MET A 1 83 ? -9.920 -17.661 13.252 1.00 84.44 83 MET A O 1
ATOM 652 N N . HIS A 1 84 ? -10.062 -15.692 14.319 1.00 88.75 84 HIS A N 1
ATOM 653 C CA . HIS A 1 84 ? -11.463 -15.845 14.693 1.00 88.75 84 HIS A CA 1
ATOM 654 C C . HIS A 1 84 ? -12.377 -16.010 13.455 1.00 88.75 84 HIS A C 1
ATOM 656 O O . HIS A 1 84 ? -12.241 -15.252 12.484 1.00 88.75 84 HIS A O 1
ATOM 662 N N . PRO A 1 85 ? -13.357 -16.941 13.462 1.00 88.81 85 PRO A N 1
ATOM 663 C CA . PRO A 1 85 ? -14.192 -17.247 12.295 1.00 88.81 85 PRO A CA 1
ATOM 664 C C . PRO A 1 85 ? -14.948 -16.033 11.739 1.00 88.81 85 PRO A C 1
ATOM 666 O O . PRO A 1 85 ? -15.065 -15.893 10.522 1.00 88.81 85 PRO A O 1
ATOM 669 N N . VAL A 1 86 ? -15.407 -15.119 12.601 1.00 89.44 86 VAL A N 1
ATOM 670 C CA . VAL A 1 86 ? -16.080 -13.872 12.183 1.00 89.44 86 VAL A CA 1
ATOM 671 C C . VAL A 1 86 ? -15.142 -12.981 11.363 1.00 89.44 86 VAL A C 1
ATOM 673 O O . VAL A 1 86 ? -15.525 -12.501 10.297 1.00 89.44 86 VAL A O 1
ATOM 676 N N . ILE A 1 87 ? -13.897 -12.800 11.815 1.00 89.31 87 ILE A N 1
ATOM 677 C CA . ILE A 1 87 ? -12.902 -11.966 11.128 1.00 89.31 87 ILE A CA 1
ATOM 678 C C . ILE A 1 87 ? -12.449 -12.631 9.825 1.00 89.31 87 ILE A C 1
ATOM 680 O O . ILE A 1 87 ? -12.360 -11.967 8.791 1.00 89.31 87 ILE A O 1
ATOM 684 N N . GLN A 1 88 ? -12.257 -13.952 9.822 1.00 89.44 88 GLN A N 1
ATOM 685 C CA . GLN A 1 88 ? -11.959 -14.710 8.603 1.00 89.44 88 GLN A CA 1
ATOM 686 C C . GLN A 1 88 ? -13.072 -14.575 7.556 1.00 89.44 88 GLN A C 1
ATOM 688 O O . GLN A 1 88 ? -12.783 -14.338 6.379 1.00 89.44 88 GLN A O 1
ATOM 693 N N . LYS A 1 89 ? -14.342 -14.657 7.976 1.00 88.56 89 LYS A N 1
ATOM 694 C CA . LYS A 1 89 ? -15.496 -14.443 7.094 1.00 88.56 89 LYS A CA 1
ATOM 695 C C . LYS A 1 89 ? -15.593 -13.003 6.602 1.00 88.56 89 LYS A C 1
ATOM 697 O O . LYS A 1 89 ? -15.871 -12.797 5.422 1.00 88.56 89 LYS A O 1
ATOM 702 N N . LEU A 1 90 ? -15.287 -12.017 7.445 1.00 88.88 90 LEU A N 1
ATOM 703 C CA . LEU A 1 90 ? -15.209 -10.614 7.034 1.00 88.88 90 LEU A CA 1
ATOM 704 C C . LEU A 1 90 ? -14.155 -10.408 5.932 1.00 88.88 90 LEU A C 1
ATOM 706 O O . LEU A 1 90 ? -14.441 -9.787 4.906 1.00 88.88 90 LEU A O 1
ATOM 710 N N . ILE A 1 91 ? -12.956 -10.975 6.107 1.00 88.44 91 ILE A N 1
ATOM 711 C CA . ILE A 1 91 ? -11.876 -10.924 5.109 1.00 88.44 91 ILE A CA 1
ATOM 712 C C . ILE A 1 91 ? -12.310 -11.611 3.808 1.00 88.44 91 ILE A C 1
ATOM 714 O O . ILE A 1 91 ? -12.077 -11.071 2.728 1.00 88.44 91 ILE A O 1
ATOM 718 N N . GLU A 1 92 ? -12.951 -12.779 3.889 1.00 88.88 92 GLU A N 1
ATOM 719 C CA . GLU A 1 92 ? -13.441 -13.525 2.723 1.00 88.88 92 GLU A CA 1
ATOM 720 C C . GLU A 1 92 ? -14.462 -12.715 1.911 1.00 88.88 92 GLU A C 1
ATOM 722 O O . GLU A 1 92 ? -14.338 -12.595 0.688 1.00 88.88 92 GLU A O 1
ATOM 727 N N . VAL A 1 93 ? -15.441 -12.107 2.584 1.00 88.69 93 VAL A N 1
ATOM 728 C CA . VAL A 1 93 ? -16.465 -11.275 1.941 1.00 88.69 93 VAL A CA 1
ATOM 729 C C . VAL A 1 93 ? -15.825 -10.052 1.284 1.00 88.69 93 VAL A C 1
ATOM 731 O O . VAL A 1 93 ? -16.028 -9.820 0.089 1.00 88.69 93 VAL A O 1
ATOM 734 N N . LYS A 1 94 ? -14.972 -9.313 2.002 1.00 87.50 94 LYS A N 1
ATOM 735 C CA . LYS A 1 94 ? -14.259 -8.154 1.438 1.00 87.50 94 LYS A CA 1
ATOM 736 C C . LYS A 1 94 ? -13.376 -8.522 0.252 1.00 87.50 94 LYS A C 1
ATOM 738 O O . LYS A 1 94 ? -13.334 -7.796 -0.745 1.00 87.50 94 LYS A O 1
ATOM 743 N N . TRP A 1 95 ? -12.702 -9.665 0.324 1.00 86.94 95 TRP A N 1
ATOM 744 C CA . TRP A 1 95 ? -11.902 -10.188 -0.776 1.00 86.94 95 TRP A CA 1
ATOM 745 C C . TRP A 1 95 ? -12.753 -10.462 -2.018 1.00 86.94 95 TRP A C 1
ATOM 747 O O . TRP A 1 95 ? -12.368 -10.096 -3.133 1.00 86.94 95 TRP A O 1
ATOM 757 N N . ARG A 1 96 ? -13.932 -11.067 -1.831 1.00 87.06 96 ARG A N 1
ATOM 758 C CA . ARG A 1 96 ? -14.850 -11.424 -2.917 1.00 87.06 96 ARG A CA 1
ATOM 759 C C . ARG A 1 96 ? -15.350 -10.200 -3.684 1.00 87.06 96 ARG A C 1
ATOM 761 O O . ARG A 1 96 ? -15.408 -10.280 -4.915 1.00 87.06 96 ARG A O 1
ATOM 768 N N . PHE A 1 97 ? -15.699 -9.129 -2.968 1.00 83.75 97 PHE A N 1
ATOM 769 C CA . PHE A 1 97 ? -16.269 -7.900 -3.530 1.00 83.75 97 PHE A CA 1
ATOM 770 C C . PHE A 1 97 ? -15.211 -6.926 -4.059 1.00 83.75 97 PHE A C 1
ATOM 772 O O . PHE A 1 97 ? -15.319 -6.471 -5.194 1.00 83.75 97 PHE A O 1
ATOM 779 N N . PHE A 1 98 ? -14.175 -6.628 -3.269 1.00 81.50 98 PHE A N 1
ATOM 780 C CA . PHE A 1 98 ? -13.215 -5.563 -3.585 1.00 81.50 98 PHE A CA 1
ATOM 781 C C . PHE A 1 98 ? -11.835 -6.099 -3.967 1.00 81.50 98 PHE A C 1
ATOM 783 O O . PHE A 1 98 ? -11.218 -5.611 -4.915 1.00 81.50 98 PHE A O 1
ATOM 790 N N . GLY A 1 99 ? -11.361 -7.130 -3.260 1.00 82.00 99 GLY A N 1
ATOM 791 C CA . GLY A 1 99 ? -9.998 -7.645 -3.413 1.00 82.00 99 GLY A CA 1
ATOM 792 C C . GLY A 1 99 ? -9.705 -8.173 -4.817 1.00 82.00 99 GLY A C 1
ATOM 793 O O . GLY A 1 99 ? -8.755 -7.728 -5.457 1.00 82.00 99 GLY A O 1
ATOM 794 N N . ARG A 1 100 ? -10.547 -9.079 -5.331 1.00 83.75 100 ARG A N 1
ATOM 795 C CA . ARG A 1 100 ? -10.284 -9.782 -6.603 1.00 83.75 100 ARG A CA 1
ATOM 796 C C . ARG A 1 100 ? -10.152 -8.851 -7.805 1.00 83.75 100 ARG A C 1
ATOM 798 O O . ARG A 1 100 ? -9.202 -8.987 -8.570 1.00 83.75 100 ARG A O 1
ATOM 805 N N . LYS A 1 101 ? -11.081 -7.904 -7.966 1.00 86.00 101 LYS A N 1
ATOM 806 C CA . LYS A 1 101 ? -11.063 -6.975 -9.104 1.00 86.00 101 LYS A CA 1
ATOM 807 C C . LYS A 1 101 ? -9.853 -6.050 -9.030 1.00 86.00 101 LYS A C 1
ATOM 809 O O . LYS A 1 101 ? -9.133 -5.920 -10.013 1.00 86.00 101 LYS A O 1
ATOM 814 N N . ASN A 1 102 ? -9.614 -5.448 -7.863 1.00 85.44 102 ASN A N 1
ATOM 815 C CA . ASN A 1 102 ? -8.507 -4.515 -7.693 1.00 85.44 102 ASN A CA 1
ATOM 816 C C . ASN A 1 102 ? -7.157 -5.198 -7.940 1.00 85.44 102 ASN A C 1
ATOM 818 O O . ASN A 1 102 ? -6.334 -4.691 -8.690 1.00 85.44 102 ASN A O 1
ATOM 822 N N . ILE A 1 103 ? -6.955 -6.387 -7.372 1.00 86.62 103 ILE A N 1
ATOM 823 C CA . ILE A 1 103 ? -5.702 -7.131 -7.533 1.00 86.62 103 ILE A CA 1
ATOM 824 C C . ILE A 1 103 ? -5.524 -7.621 -8.963 1.00 86.62 103 ILE A C 1
ATOM 826 O O . ILE A 1 103 ? -4.415 -7.553 -9.474 1.00 86.62 103 ILE A O 1
ATOM 830 N N . SER A 1 104 ? -6.592 -8.059 -9.633 1.00 86.12 104 SER A N 1
ATOM 831 C CA . SER A 1 104 ? -6.514 -8.446 -11.043 1.00 86.12 104 SER A CA 1
ATOM 832 C C . SER A 1 104 ? -6.077 -7.274 -11.927 1.00 86.12 104 SER A C 1
ATOM 834 O O . SER A 1 104 ? -5.177 -7.453 -12.744 1.00 86.12 104 SER A O 1
ATOM 836 N N . ILE A 1 105 ? -6.632 -6.074 -11.725 1.00 87.69 105 ILE A N 1
ATOM 837 C CA . ILE A 1 105 ? -6.229 -4.870 -12.472 1.00 87.69 105 ILE A CA 1
ATOM 838 C C . ILE A 1 105 ? -4.770 -4.511 -12.168 1.00 87.69 105 ILE A C 1
ATOM 840 O O . ILE A 1 105 ? -3.972 -4.363 -13.091 1.00 87.69 105 ILE A O 1
ATOM 844 N N . MET A 1 106 ? -4.402 -4.439 -10.886 1.00 86.44 106 MET A N 1
ATOM 845 C CA . MET A 1 106 ? -3.041 -4.096 -10.454 1.00 86.44 106 MET A CA 1
ATOM 846 C C . MET A 1 106 ? -1.999 -5.088 -10.975 1.00 86.44 106 MET A C 1
ATOM 848 O O . MET A 1 106 ? -0.938 -4.685 -11.450 1.00 86.44 106 MET A O 1
ATOM 852 N N . LEU A 1 107 ? -2.292 -6.388 -10.912 1.00 87.69 107 LEU A N 1
ATOM 853 C CA . LEU A 1 107 ? -1.404 -7.433 -11.412 1.00 87.69 107 LEU A CA 1
ATOM 854 C C . LEU A 1 107 ? -1.278 -7.362 -12.935 1.00 87.69 107 LEU A C 1
ATOM 856 O O . LEU A 1 107 ? -0.171 -7.475 -13.449 1.00 87.69 107 LEU A O 1
ATOM 860 N N . SER A 1 108 ? -2.385 -7.124 -13.645 1.00 89.06 108 SER A N 1
ATOM 861 C CA . SER A 1 108 ? -2.383 -7.012 -15.108 1.00 89.06 108 SER A CA 1
ATOM 862 C C . SER A 1 108 ? -1.549 -5.821 -15.584 1.00 89.06 108 SER A C 1
ATOM 864 O O . SER A 1 108 ? -0.744 -5.976 -16.497 1.00 89.06 108 SER A O 1
ATOM 866 N N . LEU A 1 109 ? -1.678 -4.654 -14.941 1.00 88.94 109 LEU A N 1
ATOM 867 C CA . LEU A 1 109 ? -0.879 -3.466 -15.267 1.00 88.94 109 LEU A CA 1
ATOM 868 C C . LEU A 1 109 ? 0.614 -3.678 -14.988 1.00 88.94 109 LEU A C 1
ATOM 870 O O . LEU A 1 109 ? 1.451 -3.318 -15.813 1.00 88.94 109 LEU A O 1
ATOM 874 N N . ASN A 1 110 ? 0.958 -4.303 -13.857 1.00 88.69 110 ASN A N 1
ATOM 875 C CA . ASN A 1 110 ? 2.350 -4.624 -13.532 1.00 88.69 110 ASN A CA 1
ATOM 876 C C . ASN A 1 110 ? 2.949 -5.663 -14.488 1.00 88.69 110 ASN A C 1
ATOM 878 O O . ASN A 1 110 ? 4.104 -5.544 -14.887 1.00 88.69 110 ASN A O 1
ATOM 882 N N . LEU A 1 111 ? 2.167 -6.662 -14.893 1.00 90.50 111 LEU A N 1
ATOM 883 C CA . LEU A 1 111 ? 2.605 -7.672 -15.849 1.00 90.50 111 LEU A CA 1
AT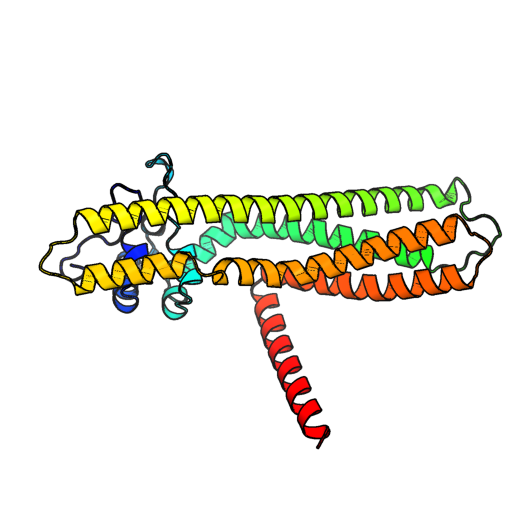OM 884 C C . LEU A 1 111 ? 2.817 -7.063 -17.241 1.00 90.50 111 LEU A C 1
ATOM 886 O O . LEU A 1 111 ? 3.850 -7.305 -17.859 1.00 90.50 111 LEU A O 1
ATOM 890 N N . LEU A 1 112 ? 1.900 -6.207 -17.702 1.00 90.44 112 LEU A N 1
ATOM 891 C CA . LEU A 1 112 ? 2.046 -5.475 -18.964 1.00 90.44 112 LEU A CA 1
ATOM 892 C C . LEU A 1 112 ? 3.291 -4.577 -18.952 1.00 90.44 112 LEU A C 1
ATOM 894 O O . LEU A 1 112 ? 4.031 -4.524 -19.936 1.00 90.44 112 LEU A O 1
ATOM 898 N N . PHE A 1 113 ? 3.563 -3.921 -17.824 1.00 90.50 113 PHE A N 1
ATOM 899 C CA . PHE A 1 113 ? 4.769 -3.123 -17.625 1.00 90.50 113 PHE A CA 1
ATOM 900 C C . PHE A 1 113 ? 6.052 -3.951 -17.763 1.00 90.50 113 PHE A C 1
ATOM 902 O O . PHE A 1 113 ? 6.944 -3.573 -18.521 1.00 90.50 113 PHE A O 1
ATOM 909 N N . ILE A 1 114 ? 6.134 -5.102 -17.088 1.00 90.81 114 ILE A N 1
ATOM 910 C CA . ILE A 1 114 ? 7.309 -5.983 -17.156 1.00 90.81 114 ILE A CA 1
ATOM 911 C C . ILE A 1 114 ? 7.494 -6.534 -18.571 1.00 90.81 114 ILE A C 1
ATOM 913 O O . ILE A 1 114 ? 8.616 -6.543 -19.075 1.00 90.81 114 ILE A O 1
ATOM 917 N N . ILE A 1 115 ? 6.412 -6.945 -19.239 1.00 91.12 115 ILE A N 1
ATOM 918 C CA . ILE A 1 115 ? 6.469 -7.420 -20.628 1.00 91.12 115 ILE A CA 1
ATOM 919 C C . ILE A 1 115 ? 6.972 -6.314 -21.558 1.00 91.12 115 ILE A C 1
ATOM 921 O O . ILE A 1 115 ? 7.842 -6.582 -22.380 1.00 91.12 115 ILE A O 1
ATOM 925 N N . SER A 1 116 ? 6.492 -5.077 -21.403 1.00 90.38 116 SER A N 1
ATOM 926 C CA . SER A 1 116 ? 6.940 -3.940 -22.222 1.00 90.38 116 SER A CA 1
ATOM 927 C C . SER A 1 116 ? 8.445 -3.689 -22.066 1.00 90.38 116 SER A C 1
ATOM 929 O O . SER A 1 116 ? 9.157 -3.563 -23.060 1.00 90.38 116 SER A O 1
ATOM 931 N N . TRP A 1 117 ? 8.956 -3.696 -20.830 1.00 90.44 117 TRP A N 1
ATOM 932 C CA . TRP A 1 117 ? 10.392 -3.543 -20.571 1.00 90.44 117 TRP A CA 1
ATOM 933 C C . TRP A 1 117 ? 11.216 -4.753 -21.022 1.00 90.44 117 TRP A C 1
ATOM 935 O O . TRP A 1 117 ? 12.326 -4.587 -21.516 1.00 90.44 117 TRP A O 1
ATOM 945 N N . THR A 1 118 ? 10.678 -5.967 -20.925 1.00 90.69 118 THR A N 1
ATOM 946 C CA . THR A 1 118 ? 11.355 -7.177 -21.417 1.00 90.69 118 THR A CA 1
ATOM 947 C C . THR A 1 118 ? 11.446 -7.169 -22.943 1.00 90.69 118 THR A C 1
ATOM 949 O O . THR A 1 118 ? 12.507 -7.454 -23.492 1.00 90.69 118 THR A O 1
ATOM 952 N N . ALA A 1 119 ? 10.370 -6.781 -23.634 1.00 87.56 119 ALA A N 1
ATOM 953 C CA . ALA A 1 119 ? 10.358 -6.620 -25.085 1.00 87.56 119 ALA A CA 1
ATOM 954 C C . ALA A 1 119 ? 11.375 -5.563 -25.538 1.00 87.56 119 ALA A C 1
ATOM 956 O O . ALA A 1 119 ? 12.099 -5.794 -26.505 1.00 87.56 119 ALA A O 1
ATOM 957 N N . LEU A 1 120 ? 11.480 -4.448 -24.805 1.00 85.81 120 LEU A N 1
ATOM 958 C CA . LEU A 1 120 ? 12.488 -3.423 -25.067 1.00 85.81 120 LEU A CA 1
ATOM 959 C C . LEU A 1 120 ? 13.915 -3.949 -24.860 1.00 85.81 120 LEU A C 1
ATOM 961 O O . LEU A 1 120 ? 14.781 -3.662 -25.677 1.00 85.81 120 LEU A O 1
ATOM 965 N N . GLY A 1 121 ? 14.147 -4.753 -23.820 1.00 85.12 121 GLY A N 1
ATOM 966 C CA . GLY A 1 121 ? 15.450 -5.374 -23.560 1.00 85.12 121 GLY A CA 1
ATOM 967 C C . GLY A 1 121 ? 15.875 -6.362 -24.640 1.00 85.12 121 GLY A C 1
ATOM 968 O O . GLY A 1 121 ? 17.026 -6.367 -25.064 1.00 85.12 121 GLY A O 1
ATOM 969 N N . ILE A 1 122 ? 14.937 -7.174 -25.133 1.00 84.44 122 ILE A N 1
ATOM 970 C CA . ILE A 1 122 ? 15.198 -8.069 -26.266 1.00 84.44 122 ILE A CA 1
ATOM 971 C C . ILE A 1 122 ? 15.515 -7.233 -27.510 1.00 84.44 122 ILE A C 1
ATOM 973 O O . ILE A 1 122 ? 16.529 -7.477 -28.160 1.00 84.44 122 ILE A O 1
ATOM 977 N N . ALA A 1 123 ? 14.700 -6.212 -27.797 1.00 79.62 123 ALA A N 1
ATOM 978 C CA . ALA A 1 123 ? 14.884 -5.325 -28.943 1.00 79.62 123 ALA A CA 1
ATOM 979 C C . ALA A 1 123 ? 16.233 -4.585 -28.926 1.00 79.62 123 ALA A C 1
ATOM 981 O O . ALA A 1 123 ? 16.835 -4.420 -29.983 1.00 79.62 123 ALA A O 1
ATOM 982 N N . SER A 1 124 ? 16.721 -4.170 -27.752 1.00 72.75 124 SER A N 1
ATOM 983 C CA . SER A 1 124 ? 18.011 -3.483 -27.603 1.00 72.75 124 SER A CA 1
ATOM 984 C C . SER A 1 124 ? 19.219 -4.425 -27.592 1.00 72.75 124 SER A C 1
ATOM 986 O O . SER A 1 124 ? 20.322 -3.982 -27.896 1.00 72.75 124 SER A O 1
ATOM 988 N N . SER A 1 125 ? 19.025 -5.709 -27.269 1.00 71.25 125 SER A N 1
ATOM 989 C CA . SER A 1 125 ? 20.086 -6.729 -27.257 1.00 71.25 125 SER A CA 1
ATOM 990 C C . SER A 1 125 ? 20.413 -7.330 -28.629 1.00 71.25 125 SER A C 1
ATOM 992 O O . SER A 1 125 ? 21.440 -7.994 -28.781 1.00 71.25 125 SER A O 1
ATOM 994 N N . LEU A 1 126 ? 19.545 -7.131 -29.625 1.00 65.12 126 LEU A N 1
ATOM 995 C CA . LEU A 1 126 ? 19.791 -7.593 -30.988 1.00 65.12 126 LEU A CA 1
ATOM 996 C C . LEU A 1 126 ? 20.988 -6.832 -31.586 1.00 65.12 126 LEU A C 1
ATOM 998 O O . LEU A 1 126 ? 20.987 -5.599 -31.551 1.00 65.12 126 LEU A O 1
ATOM 1002 N N . PRO A 1 127 ? 21.990 -7.533 -32.157 1.00 59.38 127 PRO A N 1
ATOM 1003 C CA . PRO A 1 127 ? 23.138 -6.886 -32.780 1.00 59.38 127 PRO A CA 1
ATOM 1004 C C . PRO A 1 127 ? 22.677 -5.888 -33.845 1.00 59.38 127 PRO A C 1
ATOM 1006 O O . PRO A 1 127 ? 21.929 -6.254 -34.755 1.00 59.38 127 PRO A O 1
ATOM 1009 N N . ARG A 1 128 ? 23.120 -4.627 -33.744 1.00 58.19 128 ARG A N 1
ATOM 1010 C CA . ARG A 1 128 ? 22.938 -3.639 -34.817 1.00 58.19 128 ARG A CA 1
ATOM 1011 C C . ARG A 1 128 ? 23.726 -4.133 -36.029 1.00 58.19 128 ARG A C 1
ATOM 1013 O O . ARG A 1 128 ? 24.948 -4.067 -36.036 1.00 58.19 128 ARG A O 1
ATOM 1020 N N . ALA A 1 129 ? 23.028 -4.690 -37.014 1.00 49.84 129 ALA A N 1
ATOM 1021 C CA . ALA A 1 129 ? 23.651 -5.204 -38.230 1.00 49.84 129 ALA A CA 1
ATOM 1022 C C . ALA A 1 129 ? 24.135 -4.083 -39.171 1.00 49.84 129 ALA A C 1
ATOM 1024 O O . ALA A 1 129 ? 24.890 -4.366 -40.094 1.00 49.84 129 ALA A O 1
ATOM 1025 N N . GLU A 1 130 ? 23.712 -2.831 -38.958 1.00 50.09 130 GLU A N 1
ATOM 1026 C CA . GLU A 1 130 ? 24.005 -1.702 -39.846 1.00 50.09 130 GLU A CA 1
ATOM 1027 C C . GLU A 1 130 ? 24.175 -0.375 -39.084 1.00 50.09 130 GLU A C 1
ATOM 1029 O O . GLU A 1 130 ? 23.618 -0.193 -37.999 1.00 50.09 130 GLU A O 1
ATOM 1034 N N . ASP A 1 131 ? 24.908 0.562 -39.700 1.00 53.44 131 ASP A N 1
ATOM 1035 C CA . ASP A 1 131 ? 25.345 1.867 -39.166 1.00 53.44 131 ASP A CA 1
ATOM 1036 C C . ASP A 1 131 ? 24.207 2.859 -38.835 1.00 53.44 131 ASP A C 1
ATOM 1038 O O . ASP A 1 131 ? 24.449 3.936 -38.290 1.00 53.44 131 ASP A O 1
ATOM 1042 N N . ALA A 1 132 ? 22.952 2.517 -39.145 1.00 54.09 132 ALA A N 1
ATOM 1043 C CA . ALA A 1 132 ? 21.782 3.344 -38.867 1.00 54.09 132 ALA A CA 1
ATOM 1044 C C . ALA A 1 132 ? 20.949 2.751 -37.708 1.00 54.09 132 ALA A C 1
ATOM 1046 O O . ALA A 1 132 ? 20.435 1.639 -37.830 1.00 54.09 132 ALA A O 1
ATOM 1047 N N . PRO A 1 133 ? 20.745 3.485 -36.596 1.00 55.69 133 PRO A N 1
ATOM 1048 C CA . PRO A 1 133 ? 20.066 2.957 -35.408 1.00 55.69 133 PRO A CA 1
ATOM 1049 C C . PRO A 1 133 ? 18.558 2.697 -35.577 1.00 55.69 133 PRO A C 1
ATOM 1051 O O . PRO A 1 133 ? 17.990 1.988 -34.748 1.00 55.69 133 PRO A O 1
ATOM 1054 N N . TYR A 1 134 ? 17.915 3.244 -36.617 1.00 60.03 134 TYR A N 1
ATOM 1055 C CA . TYR A 1 134 ? 16.500 3.015 -36.929 1.00 60.03 134 TYR A CA 1
ATOM 1056 C C . TYR A 1 134 ? 16.266 3.024 -38.443 1.00 60.03 134 TYR A C 1
ATOM 1058 O O . TYR A 1 134 ? 16.564 4.018 -39.109 1.00 60.03 134 TYR A O 1
ATOM 1066 N N . LYS A 1 135 ? 15.671 1.955 -38.982 1.00 60.03 135 LYS A N 1
ATOM 1067 C CA . LYS A 1 135 ? 15.153 1.909 -40.354 1.00 60.03 135 LYS A CA 1
ATOM 1068 C C . LYS A 1 135 ? 13.639 2.092 -40.336 1.00 60.03 135 LYS A C 1
ATOM 1070 O O . LYS A 1 135 ? 12.872 1.202 -39.969 1.00 60.03 135 LYS A O 1
ATOM 1075 N N . PHE A 1 136 ? 13.184 3.268 -40.750 1.00 54.16 136 PHE A N 1
ATOM 1076 C CA . PHE A 1 136 ? 11.763 3.498 -41.014 1.00 54.16 136 PHE A CA 1
ATOM 1077 C C . PHE A 1 136 ? 11.387 2.837 -42.351 1.00 54.16 136 PHE A C 1
ATOM 1079 O O . PHE A 1 136 ? 12.125 3.039 -43.316 1.00 54.16 136 PHE A O 1
ATOM 1086 N N . PRO A 1 137 ? 10.278 2.071 -42.460 1.00 62.28 137 PRO A N 1
ATOM 1087 C CA . PRO A 1 137 ? 9.145 1.926 -41.529 1.00 62.28 137 PRO A CA 1
ATOM 1088 C C . PRO A 1 137 ? 9.178 0.693 -40.596 1.00 62.28 137 PRO A C 1
ATOM 1090 O O . PRO A 1 137 ? 8.300 0.561 -39.744 1.00 62.28 137 PRO A O 1
ATOM 1093 N N . GLU A 1 138 ? 10.152 -0.205 -40.739 1.00 67.69 138 GLU A N 1
ATOM 1094 C CA . GLU A 1 138 ? 10.183 -1.503 -40.042 1.00 67.69 138 GLU A CA 1
ATOM 1095 C C . GLU A 1 138 ? 10.360 -1.379 -38.517 1.00 67.69 138 GLU A C 1
ATOM 1097 O O . GLU A 1 138 ? 9.834 -2.202 -37.770 1.00 67.69 138 GLU A O 1
ATOM 1102 N N . ASP A 1 139 ? 11.006 -0.313 -38.034 1.00 71.00 139 ASP A N 1
ATOM 1103 C CA . ASP A 1 139 ? 11.260 -0.085 -36.602 1.00 71.00 139 ASP A CA 1
ATOM 1104 C C . ASP A 1 139 ? 10.189 0.755 -35.874 1.00 71.00 139 ASP A C 1
ATOM 1106 O O . ASP A 1 139 ? 10.324 1.045 -34.681 1.00 71.00 139 ASP A O 1
ATOM 1110 N N . ALA A 1 140 ? 9.087 1.130 -36.538 1.00 75.25 140 ALA A N 1
ATOM 1111 C CA . ALA A 1 140 ? 8.040 1.969 -35.938 1.00 75.25 140 ALA A CA 1
ATOM 1112 C C . ALA A 1 140 ? 7.411 1.347 -34.673 1.00 75.25 140 ALA A C 1
ATOM 1114 O O . ALA A 1 140 ? 7.055 2.057 -33.728 1.00 75.25 140 ALA A O 1
ATOM 1115 N N . TRP A 1 141 ? 7.326 0.014 -34.611 1.00 79.75 141 TRP A N 1
ATOM 1116 C CA . TRP A 1 141 ? 6.809 -0.700 -33.441 1.00 79.75 141 TRP A CA 1
ATOM 1117 C C . TRP A 1 141 ? 7.694 -0.519 -32.198 1.00 79.75 141 TRP A C 1
ATOM 1119 O O . TRP A 1 141 ? 7.171 -0.484 -31.086 1.00 79.75 141 TRP A O 1
ATOM 1129 N N . ARG A 1 142 ? 9.013 -0.336 -32.357 1.00 77.69 142 ARG A N 1
ATOM 1130 C CA . ARG A 1 142 ? 9.944 -0.128 -31.234 1.00 77.69 142 ARG A CA 1
ATOM 1131 C C . ARG A 1 142 ? 9.686 1.205 -30.548 1.00 77.69 142 ARG A C 1
ATOM 1133 O O . ARG A 1 142 ? 9.642 1.266 -29.323 1.00 77.69 142 ARG A O 1
ATOM 1140 N N . ILE A 1 143 ? 9.436 2.253 -31.334 1.00 81.50 143 ILE A N 1
ATOM 1141 C CA . ILE A 1 143 ? 9.095 3.588 -30.825 1.00 81.50 143 ILE A CA 1
ATOM 1142 C C . ILE A 1 143 ? 7.781 3.528 -30.041 1.00 81.50 143 ILE A C 1
ATOM 1144 O O . ILE A 1 143 ? 7.697 4.068 -28.941 1.00 81.50 143 ILE A O 1
ATOM 1148 N N . ILE A 1 144 ? 6.783 2.801 -30.553 1.00 85.69 144 ILE A N 1
ATOM 1149 C CA . ILE A 1 144 ? 5.509 2.594 -29.853 1.00 85.69 144 ILE A CA 1
ATOM 1150 C C . ILE A 1 144 ? 5.735 1.881 -28.511 1.00 85.69 144 ILE A C 1
ATOM 1152 O O . ILE A 1 144 ? 5.218 2.330 -27.487 1.00 85.69 144 ILE A O 1
ATOM 1156 N N . VAL A 1 145 ? 6.543 0.815 -28.482 1.00 85.88 145 VAL A N 1
ATOM 1157 C CA . VAL A 1 145 ? 6.875 0.084 -27.245 1.00 85.88 145 VAL A CA 1
ATOM 1158 C C . VAL A 1 145 ? 7.617 0.976 -26.245 1.00 85.88 145 VAL A C 1
ATOM 1160 O O . VAL A 1 145 ? 7.286 0.950 -25.060 1.00 85.88 145 VAL A O 1
ATOM 1163 N N . ILE A 1 146 ? 8.555 1.814 -26.700 1.00 85.38 146 ILE A N 1
ATOM 1164 C CA . ILE A 1 146 ? 9.257 2.792 -25.852 1.00 85.38 146 ILE A CA 1
ATOM 1165 C C . ILE A 1 146 ? 8.267 3.798 -25.256 1.00 85.38 146 ILE A C 1
ATOM 1167 O O . ILE A 1 146 ? 8.273 4.017 -24.044 1.00 85.38 146 ILE A O 1
ATOM 1171 N N . CYS A 1 147 ? 7.383 4.380 -26.071 1.00 88.06 147 CYS A N 1
ATOM 1172 C CA . CYS A 1 147 ? 6.369 5.324 -25.597 1.00 88.06 147 CYS A CA 1
ATOM 1173 C C . CYS A 1 147 ? 5.443 4.689 -24.547 1.00 88.06 147 CYS A C 1
ATOM 1175 O O . CYS A 1 147 ? 5.157 5.314 -23.524 1.00 88.06 147 CYS A O 1
ATOM 1177 N N . ILE A 1 148 ? 5.018 3.440 -24.761 1.00 89.56 148 ILE A N 1
ATOM 1178 C CA . ILE A 1 148 ? 4.197 2.687 -23.803 1.00 89.56 148 ILE A CA 1
ATOM 1179 C C . ILE A 1 148 ? 4.977 2.426 -22.508 1.00 89.56 148 ILE A C 1
ATOM 1181 O O . ILE A 1 148 ? 4.463 2.701 -21.423 1.00 89.56 148 ILE A O 1
ATOM 1185 N N . ALA A 1 149 ? 6.219 1.942 -22.596 1.00 88.69 149 ALA A N 1
ATOM 1186 C CA . ALA A 1 149 ? 7.047 1.639 -21.430 1.00 88.69 149 ALA A CA 1
ATOM 1187 C C . ALA A 1 149 ? 7.316 2.892 -20.578 1.00 88.69 149 ALA A C 1
ATOM 1189 O O . ALA A 1 149 ? 7.167 2.857 -19.352 1.00 88.69 149 ALA A O 1
ATOM 1190 N N . LEU A 1 150 ? 7.633 4.024 -21.214 1.00 89.75 150 LEU A N 1
ATOM 1191 C CA . LEU A 1 150 ? 7.822 5.310 -20.537 1.00 89.75 150 LEU A CA 1
ATOM 1192 C C . LEU A 1 150 ? 6.521 5.817 -19.899 1.00 89.75 150 LEU A C 1
ATOM 1194 O O . LEU A 1 150 ? 6.530 6.215 -18.733 1.00 89.75 150 LEU A O 1
ATOM 1198 N N . GLY A 1 151 ? 5.395 5.746 -20.616 1.00 91.06 151 GLY A N 1
ATOM 1199 C CA . GLY A 1 151 ? 4.083 6.133 -20.089 1.00 91.06 151 GLY A CA 1
ATOM 1200 C C . GLY A 1 151 ? 3.674 5.318 -18.858 1.00 91.06 151 GLY A C 1
ATOM 1201 O O . GLY A 1 151 ? 3.226 5.883 -17.859 1.00 91.06 151 GLY A O 1
ATOM 1202 N N . LEU A 1 152 ? 3.896 4.001 -18.881 1.00 89.69 152 LEU A N 1
ATOM 1203 C CA . LEU A 1 152 ? 3.630 3.122 -17.738 1.00 89.69 152 LEU A CA 1
ATOM 1204 C C . LEU A 1 152 ? 4.583 3.378 -16.567 1.00 89.69 152 LEU A C 1
ATOM 1206 O O . LEU A 1 152 ? 4.161 3.315 -15.415 1.00 89.69 152 LEU A O 1
ATOM 1210 N N . THR A 1 153 ? 5.846 3.705 -16.849 1.00 89.12 153 THR A N 1
ATOM 1211 C CA . THR A 1 153 ? 6.828 4.076 -15.818 1.00 89.12 153 THR A CA 1
ATOM 1212 C C . THR A 1 153 ? 6.375 5.338 -15.090 1.00 89.12 153 THR A C 1
ATOM 1214 O O . THR A 1 153 ? 6.336 5.369 -13.861 1.00 89.12 153 THR A O 1
ATOM 1217 N N . LEU A 1 154 ? 5.949 6.358 -15.841 1.00 90.19 154 LEU A N 1
ATOM 1218 C CA . LEU A 1 154 ? 5.421 7.592 -15.269 1.00 90.19 154 LEU A CA 1
ATOM 1219 C C . LEU A 1 154 ? 4.143 7.342 -14.459 1.00 90.19 154 LEU A C 1
ATOM 1221 O O . LEU A 1 154 ? 4.014 7.857 -13.348 1.00 90.19 154 LEU A O 1
ATOM 1225 N N . TYR A 1 155 ? 3.221 6.530 -14.985 1.00 90.88 155 TYR A N 1
ATOM 1226 C CA . TYR A 1 155 ? 2.003 6.142 -14.273 1.00 90.88 155 TYR A CA 1
ATOM 1227 C C . TYR A 1 155 ? 2.321 5.511 -12.907 1.00 90.88 155 TYR A C 1
ATOM 1229 O O . TYR A 1 155 ? 1.771 5.948 -11.896 1.00 90.88 155 TYR A O 1
ATOM 1237 N N . GLN A 1 156 ? 3.251 4.550 -12.859 1.00 87.56 156 GLN A N 1
ATOM 1238 C CA . GLN A 1 156 ? 3.640 3.877 -11.615 1.00 87.56 156 GLN A CA 1
ATOM 1239 C C . GLN A 1 156 ? 4.293 4.822 -10.603 1.00 87.56 156 GLN A C 1
ATOM 1241 O O . GLN A 1 156 ? 3.979 4.759 -9.416 1.00 87.56 156 GLN A O 1
ATOM 1246 N N . ILE A 1 157 ? 5.167 5.724 -11.062 1.00 87.81 157 ILE A N 1
ATOM 1247 C CA . ILE A 1 157 ? 5.793 6.729 -10.195 1.00 87.81 157 ILE A CA 1
ATOM 1248 C C . ILE A 1 157 ? 4.715 7.624 -9.570 1.00 87.81 157 ILE A C 1
ATOM 1250 O O . ILE A 1 157 ? 4.697 7.827 -8.356 1.00 87.81 157 ILE A O 1
ATOM 1254 N N . VAL A 1 158 ? 3.778 8.131 -10.377 1.00 89.38 158 VAL A N 1
ATOM 1255 C CA . VAL A 1 158 ? 2.685 8.991 -9.895 1.00 89.38 158 VAL A CA 1
ATOM 1256 C C . VAL A 1 158 ? 1.776 8.251 -8.913 1.00 89.38 158 VAL A C 1
ATOM 1258 O O . VAL A 1 158 ? 1.336 8.841 -7.925 1.00 89.38 158 VAL A O 1
ATOM 1261 N N . GLU A 1 159 ? 1.472 6.980 -9.171 1.00 85.94 159 GLU A N 1
ATOM 1262 C CA . GLU A 1 159 ? 0.675 6.147 -8.271 1.00 85.94 159 GLU A CA 1
ATOM 1263 C C . GLU A 1 159 ? 1.362 5.954 -6.911 1.00 85.94 159 GLU A C 1
ATOM 1265 O O . GLU A 1 159 ? 0.729 6.183 -5.878 1.00 85.94 159 GLU A O 1
ATOM 1270 N N . GLU A 1 160 ? 2.665 5.662 -6.902 1.00 85.06 160 GLU A N 1
ATOM 1271 C CA . GLU A 1 160 ? 3.446 5.503 -5.670 1.00 85.06 160 GLU A CA 1
ATOM 1272 C C . GLU A 1 160 ? 3.488 6.808 -4.861 1.00 85.06 160 GLU A C 1
ATOM 1274 O O . GLU A 1 160 ? 3.195 6.827 -3.663 1.00 85.06 160 GLU A O 1
ATOM 1279 N N . PHE A 1 161 ? 3.752 7.944 -5.517 1.00 85.88 161 PHE A N 1
ATOM 1280 C CA . PHE A 1 161 ? 3.718 9.250 -4.853 1.00 85.88 161 PHE A CA 1
ATOM 1281 C C . PHE A 1 161 ? 2.344 9.563 -4.257 1.00 85.88 161 PHE A C 1
ATOM 1283 O O . PHE A 1 161 ? 2.255 10.075 -3.135 1.00 85.88 161 PHE A O 1
ATOM 1290 N N . LYS A 1 162 ? 1.261 9.244 -4.977 1.00 87.31 162 LYS A N 1
ATOM 1291 C CA . LYS A 1 162 ? -0.107 9.403 -4.467 1.00 87.31 162 LYS A CA 1
ATOM 1292 C C . LYS A 1 162 ? -0.350 8.520 -3.246 1.00 87.31 162 LYS A C 1
ATOM 1294 O O . LYS A 1 162 ? -0.970 8.998 -2.295 1.00 87.31 162 LYS A O 1
ATOM 1299 N N . GLU A 1 163 ? 0.121 7.272 -3.241 1.00 83.62 163 GLU A N 1
ATOM 1300 C CA . GLU A 1 163 ? -0.015 6.369 -2.092 1.00 83.62 163 GLU A CA 1
ATOM 1301 C C . GLU A 1 163 ? 0.750 6.900 -0.875 1.00 83.62 163 GLU A C 1
ATOM 1303 O O . GLU A 1 163 ? 0.164 7.023 0.205 1.00 83.62 163 GLU A O 1
ATOM 1308 N N . ILE A 1 164 ? 2.010 7.307 -1.056 1.00 82.06 164 ILE A N 1
ATOM 1309 C CA . ILE A 1 164 ? 2.849 7.877 0.006 1.00 82.06 164 ILE A CA 1
ATOM 1310 C C . ILE A 1 164 ? 2.202 9.136 0.586 1.00 82.06 164 ILE A C 1
ATOM 1312 O O . ILE A 1 164 ? 2.048 9.258 1.805 1.00 82.06 164 ILE A O 1
ATOM 1316 N N . TYR A 1 165 ? 1.781 10.066 -0.274 1.00 84.00 165 TYR A N 1
ATOM 1317 C CA . TYR A 1 165 ? 1.165 11.314 0.163 1.00 84.00 165 TYR A CA 1
ATOM 1318 C C . TYR A 1 165 ? -0.148 11.058 0.908 1.00 84.00 165 TYR A C 1
ATOM 1320 O O . TYR A 1 165 ? -0.346 11.549 2.022 1.00 84.00 165 TYR A O 1
ATOM 1328 N N . LYS A 1 166 ? -1.035 10.234 0.337 1.00 83.62 166 LYS A N 1
ATOM 1329 C CA . LYS A 1 166 ? -2.321 9.885 0.952 1.00 83.62 166 LYS A CA 1
ATOM 1330 C C . LYS A 1 166 ? -2.131 9.169 2.287 1.00 83.62 166 LYS A C 1
ATOM 1332 O O . LYS A 1 166 ? -2.887 9.437 3.220 1.00 83.62 166 LYS A O 1
ATOM 1337 N N . SER A 1 167 ? -1.132 8.292 2.385 1.00 78.94 167 SER A N 1
ATOM 1338 C CA . SER A 1 167 ? -0.765 7.597 3.620 1.00 78.94 167 SER A CA 1
ATOM 1339 C C . SER A 1 167 ? -0.314 8.587 4.693 1.00 78.94 167 SER A C 1
ATOM 1341 O O . SER A 1 167 ? -0.874 8.594 5.788 1.00 78.94 167 SER A O 1
ATOM 1343 N N . LYS A 1 168 ? 0.604 9.503 4.356 1.00 81.69 168 LYS A N 1
ATOM 1344 C CA . LYS A 1 168 ? 1.121 10.511 5.292 1.00 81.69 168 LYS A CA 1
ATOM 1345 C C . LYS A 1 168 ? 0.034 11.472 5.770 1.00 81.69 168 LYS A C 1
ATOM 1347 O O . LYS A 1 168 ? -0.100 11.697 6.968 1.00 81.69 168 LYS A O 1
ATOM 1352 N N . VAL A 1 169 ? -0.796 11.983 4.860 1.00 84.31 169 VAL A N 1
ATOM 1353 C CA . VAL A 1 169 ? -1.909 12.877 5.219 1.00 84.31 169 VAL A CA 1
ATOM 1354 C C . VAL A 1 169 ? -2.932 12.162 6.100 1.00 84.31 169 VAL A C 1
ATOM 1356 O O . VAL A 1 169 ? -3.372 12.726 7.098 1.00 84.31 169 VAL A O 1
ATOM 1359 N N . ARG A 1 170 ? -3.315 10.924 5.761 1.00 81.75 170 ARG A N 1
ATOM 1360 C CA . ARG A 1 170 ? -4.245 10.134 6.583 1.00 81.75 170 ARG A CA 1
ATOM 1361 C C . ARG A 1 170 ? -3.663 9.859 7.965 1.00 81.75 170 ARG A C 1
ATOM 1363 O O . ARG A 1 170 ? -4.384 9.975 8.949 1.00 81.75 170 ARG A O 1
ATOM 1370 N N . MET A 1 171 ? -2.380 9.515 8.029 1.00 80.94 171 MET A N 1
ATOM 1371 C CA . MET A 1 171 ? -1.695 9.242 9.285 1.00 80.94 171 MET A CA 1
ATOM 1372 C C . MET A 1 171 ? -1.673 10.481 10.174 1.00 80.94 171 MET A C 1
ATOM 1374 O O . MET A 1 171 ? -2.114 10.403 11.312 1.00 80.94 171 MET A O 1
ATOM 1378 N N . ASN A 1 172 ? -1.253 11.630 9.643 1.00 82.06 172 ASN A N 1
ATOM 1379 C CA . ASN A 1 172 ? -1.204 12.874 10.408 1.00 82.06 172 ASN A CA 1
ATOM 1380 C C . ASN A 1 172 ? -2.593 13.267 10.920 1.00 82.06 172 ASN A C 1
ATOM 1382 O O . ASN A 1 172 ? -2.751 13.529 12.107 1.00 82.06 172 ASN A O 1
ATOM 1386 N N . LYS A 1 173 ? -3.621 13.198 10.062 1.00 85.62 173 LYS A N 1
ATOM 1387 C CA . LYS A 1 173 ? -5.012 13.446 10.474 1.00 85.62 173 LYS A CA 1
ATOM 1388 C C . LYS A 1 173 ? -5.470 12.496 11.577 1.00 85.62 173 LYS A C 1
ATOM 1390 O O . LYS A 1 173 ? -6.163 12.920 12.495 1.00 85.62 173 LYS A O 1
ATOM 1395 N N . TRP A 1 174 ? -5.099 11.220 11.491 1.00 82.88 174 TRP A N 1
ATOM 1396 C CA . TRP A 1 174 ? -5.430 10.231 12.511 1.00 82.88 174 TRP A CA 1
ATOM 1397 C C . TRP A 1 174 ? -4.697 10.491 13.831 1.00 82.88 174 TRP A C 1
ATOM 1399 O O . TRP A 1 174 ? -5.322 10.423 14.884 1.00 82.88 174 TRP A O 1
ATOM 1409 N N . ILE A 1 175 ? -3.405 10.829 13.780 1.00 81.69 175 ILE A N 1
ATOM 1410 C CA . ILE A 1 175 ? -2.602 11.176 14.960 1.00 81.69 175 ILE A CA 1
ATOM 1411 C C . ILE A 1 175 ? -3.184 12.419 15.635 1.00 81.69 175 ILE A C 1
ATOM 1413 O O . ILE A 1 175 ? -3.413 12.399 16.838 1.00 81.69 175 ILE A O 1
ATOM 1417 N N . GLU A 1 176 ? -3.474 13.477 14.877 1.00 85.88 176 GLU A N 1
ATOM 1418 C CA . GLU A 1 176 ? -4.077 14.706 15.403 1.00 85.88 176 GLU A CA 1
ATOM 1419 C C . GLU A 1 176 ? -5.452 14.450 16.024 1.00 85.88 176 GLU A C 1
ATOM 1421 O O . GLU A 1 176 ? -5.727 14.908 17.132 1.00 85.88 176 GLU A O 1
ATOM 1426 N N . TRP A 1 177 ? -6.312 13.693 15.334 1.00 85.44 177 TRP A N 1
ATOM 1427 C CA . TRP A 1 177 ? -7.615 13.292 15.864 1.00 85.44 177 TRP A CA 1
ATOM 1428 C C . TRP A 1 177 ? -7.460 12.496 17.163 1.00 85.44 177 TRP A C 1
ATOM 1430 O O . TRP A 1 177 ? -8.154 12.767 18.140 1.00 85.44 177 TRP A O 1
ATOM 1440 N N . ARG A 1 178 ? -6.501 11.565 17.216 1.00 83.12 178 ARG A N 1
ATOM 1441 C CA . ARG A 1 178 ? -6.280 10.747 18.405 1.00 83.12 178 ARG A CA 1
ATOM 1442 C C . ARG A 1 178 ? -5.690 11.555 19.559 1.00 83.12 178 ARG A C 1
ATOM 1444 O O . ARG A 1 178 ? -6.130 11.365 20.684 1.00 83.12 178 ARG A O 1
ATOM 1451 N N . LYS A 1 179 ? -4.762 12.484 19.305 1.00 84.62 179 LYS A N 1
ATOM 1452 C CA . LYS A 1 179 ? -4.220 13.396 20.329 1.00 84.62 179 LYS A CA 1
ATOM 1453 C C . LYS A 1 179 ? -5.343 14.212 20.988 1.00 84.62 179 LYS A C 1
ATOM 1455 O O . LYS A 1 179 ? -5.419 14.223 22.212 1.00 84.62 179 LYS A O 1
ATOM 1460 N N . LYS A 1 180 ? -6.273 14.769 20.200 1.00 86.75 180 LYS A N 1
ATOM 1461 C CA . LYS A 1 180 ? -7.459 15.488 20.717 1.00 86.75 180 LYS A CA 1
ATOM 1462 C C . LYS A 1 180 ? -8.353 14.613 21.597 1.00 86.75 180 LYS A C 1
ATOM 1464 O O . LYS A 1 180 ? -8.867 15.079 22.608 1.00 86.75 180 LYS A O 1
ATOM 1469 N N . GLU A 1 181 ? -8.515 13.347 21.228 1.00 83.56 181 GLU A N 1
ATOM 1470 C CA . GLU A 1 181 ? -9.305 12.394 22.006 1.00 83.56 181 GLU A CA 1
ATOM 1471 C C . GLU A 1 181 ? -8.655 12.084 23.361 1.00 83.56 181 GLU A C 1
ATOM 1473 O O . GLU A 1 181 ? -9.310 12.137 24.397 1.00 83.56 181 GLU A O 1
ATOM 1478 N N . LEU A 1 182 ? -7.336 11.860 23.384 1.00 84.38 182 LEU A N 1
ATOM 1479 C CA . LEU A 1 182 ? -6.612 11.671 24.645 1.00 84.38 182 LEU A CA 1
ATOM 1480 C C . LEU A 1 182 ? -6.637 12.931 25.528 1.00 84.38 182 LEU A C 1
ATOM 1482 O O . LEU A 1 182 ? -6.689 12.813 26.750 1.00 84.38 182 LEU A O 1
ATOM 1486 N N . GLU A 1 183 ? -6.604 14.129 24.940 1.00 87.12 183 GLU A N 1
ATOM 1487 C CA . GLU A 1 183 ? -6.754 15.390 25.680 1.00 87.12 183 GLU A CA 1
ATOM 1488 C C . GLU A 1 183 ? -8.151 15.529 26.303 1.00 87.12 183 GLU A C 1
ATOM 1490 O O . GLU A 1 183 ? -8.276 15.980 27.447 1.00 87.12 183 GLU A O 1
ATOM 1495 N N . ARG A 1 184 ? -9.196 15.097 25.582 1.00 85.50 184 ARG A N 1
ATOM 1496 C CA . ARG A 1 184 ? -10.568 15.007 26.097 1.00 85.50 184 ARG A CA 1
ATOM 1497 C C . ARG A 1 184 ? -10.622 14.062 27.296 1.00 85.50 184 ARG A C 1
ATOM 1499 O O . ARG A 1 184 ? -11.051 14.486 28.368 1.00 85.50 184 ARG A O 1
ATOM 1506 N N . ASP A 1 185 ? -10.106 12.844 27.153 1.00 83.50 185 ASP A N 1
ATOM 1507 C CA . ASP A 1 185 ? -10.050 11.849 28.232 1.00 83.50 185 ASP A CA 1
ATOM 1508 C C . ASP A 1 185 ? -9.282 12.371 29.459 1.00 83.50 185 ASP A C 1
ATOM 1510 O O . ASP A 1 185 ? -9.700 12.177 30.602 1.00 83.50 185 ASP A O 1
ATOM 1514 N N . LEU A 1 186 ? -8.180 13.098 29.238 1.00 85.62 186 LEU A N 1
ATOM 1515 C CA . LEU A 1 186 ? -7.375 13.688 30.307 1.00 85.62 186 LEU A CA 1
ATOM 1516 C C . LEU A 1 186 ? -8.155 14.733 31.118 1.00 85.62 186 LEU A C 1
ATOM 1518 O O . LEU A 1 186 ? -7.968 14.820 32.333 1.00 85.62 186 LEU A O 1
ATOM 1522 N N . LYS A 1 187 ? -9.027 15.515 30.468 1.00 85.31 187 LYS A N 1
ATOM 1523 C CA . LYS A 1 187 ? -9.861 16.532 31.127 1.00 85.31 187 LYS A CA 1
ATOM 1524 C C . LYS A 1 187 ? -10.893 15.912 32.072 1.00 85.31 187 LYS A C 1
ATOM 1526 O O . LYS A 1 187 ? -11.184 16.500 33.110 1.00 85.31 187 LYS A O 1
ATOM 1531 N N . TYR A 1 188 ? -11.433 14.746 31.719 1.00 82.94 188 TYR A N 1
ATOM 1532 C CA . TYR A 1 188 ? -12.441 14.033 32.513 1.00 82.94 188 TYR A CA 1
ATOM 1533 C C . TYR A 1 188 ? -11.843 12.986 33.464 1.00 82.94 188 TYR A C 1
ATOM 1535 O O . TYR A 1 188 ? -12.578 12.312 34.186 1.00 82.94 188 TYR A O 1
ATOM 1543 N N . CYS A 1 189 ? -10.515 12.852 33.501 1.00 80.56 189 CYS A N 1
ATOM 1544 C CA . CYS A 1 189 ? -9.843 11.931 34.405 1.00 80.56 189 CYS A CA 1
ATOM 1545 C C . CYS A 1 189 ? -10.038 12.370 35.863 1.00 80.56 189 CYS A C 1
ATOM 1547 O O . CYS A 1 189 ? -9.687 13.486 36.251 1.00 80.56 189 CYS A O 1
ATOM 1549 N N . HIS A 1 190 ? -10.568 11.469 36.690 1.00 82.19 190 HIS A N 1
ATOM 1550 C CA . HIS A 1 190 ? -10.799 11.755 38.100 1.00 82.19 190 HIS A CA 1
ATOM 1551 C C . HIS A 1 190 ? -9.458 11.960 38.841 1.00 82.19 190 HIS A C 1
ATOM 1553 O O . HIS A 1 190 ? -8.552 11.133 38.694 1.00 82.19 190 HIS A O 1
ATOM 1559 N N . PRO A 1 191 ? -9.311 13.010 39.676 1.00 82.38 191 PRO A N 1
ATOM 1560 C CA . PRO A 1 191 ? -8.033 13.369 40.306 1.00 82.38 191 PRO A CA 1
ATOM 1561 C C . PRO A 1 191 ? -7.460 12.287 41.235 1.00 82.38 191 PRO A C 1
ATOM 1563 O O . PRO A 1 191 ? -6.253 12.235 41.443 1.00 82.38 191 PRO A O 1
ATOM 1566 N N . MET A 1 192 ? -8.303 11.392 41.757 1.00 82.25 192 MET A N 1
ATOM 1567 C CA . MET A 1 192 ? -7.878 10.283 42.627 1.00 82.25 192 MET A CA 1
ATOM 1568 C C . MET A 1 192 ? -7.199 9.118 41.890 1.00 82.25 192 MET A C 1
ATOM 1570 O O . MET A 1 192 ? -6.749 8.188 42.551 1.00 82.25 192 MET A O 1
ATOM 1574 N N . TRP A 1 193 ? -7.190 9.088 40.551 1.00 82.31 193 TRP A N 1
ATOM 1575 C CA . TRP A 1 193 ? -6.712 7.936 39.769 1.00 82.31 193 TRP A CA 1
ATOM 1576 C C . TRP A 1 193 ? -5.469 8.315 38.939 1.00 82.31 193 TRP A C 1
ATOM 1578 O O . TRP A 1 193 ? -5.542 8.443 37.712 1.00 82.31 193 TRP A O 1
ATOM 1588 N N . PRO A 1 194 ? -4.303 8.512 39.588 1.00 85.38 194 PRO A N 1
ATOM 1589 C CA . PRO A 1 194 ? -3.085 8.971 38.918 1.00 85.38 194 PRO A CA 1
ATOM 1590 C C . PRO A 1 194 ? -2.540 7.955 37.904 1.00 85.38 194 PRO A C 1
ATOM 1592 O O . PRO A 1 194 ? -1.897 8.347 36.932 1.00 85.38 194 PRO A O 1
ATOM 1595 N N . GLU A 1 195 ? -2.830 6.666 38.088 1.00 84.50 195 GLU A N 1
ATOM 1596 C CA . GLU A 1 195 ? -2.394 5.584 37.198 1.00 84.50 195 GLU A CA 1
ATOM 1597 C C . GLU A 1 195 ? -2.978 5.722 35.788 1.00 84.50 195 GLU A C 1
ATOM 1599 O O . GLU A 1 195 ? -2.254 5.615 34.797 1.00 84.50 195 GLU A O 1
ATOM 1604 N N . VAL A 1 196 ? -4.272 6.044 35.684 1.00 81.69 196 VAL A N 1
ATOM 1605 C CA . VAL A 1 196 ? -4.942 6.277 34.394 1.00 81.69 196 VAL A CA 1
ATOM 1606 C C . VAL A 1 196 ? -4.317 7.477 33.692 1.00 81.69 196 VAL A C 1
ATOM 1608 O O . VAL A 1 196 ? -4.010 7.422 32.500 1.00 81.69 196 VAL A O 1
ATOM 1611 N N . ARG A 1 197 ? -4.040 8.541 34.449 1.00 83.25 197 ARG A N 1
ATOM 1612 C CA . ARG A 1 197 ? -3.373 9.737 33.935 1.00 83.25 197 ARG A CA 1
ATOM 1613 C C . ARG A 1 197 ? -1.976 9.422 33.395 1.00 83.25 197 ARG A C 1
ATOM 1615 O O . ARG A 1 197 ? -1.636 9.845 32.292 1.00 83.25 197 ARG A O 1
ATOM 1622 N N . ALA A 1 198 ? -1.185 8.652 34.140 1.00 85.00 198 ALA A N 1
ATOM 1623 C CA . ALA A 1 198 ? 0.143 8.216 33.717 1.00 85.00 198 ALA A CA 1
ATOM 1624 C C . ALA A 1 198 ? 0.085 7.338 32.453 1.00 85.00 198 ALA A C 1
ATOM 1626 O O . ALA A 1 198 ? 0.879 7.542 31.533 1.00 85.00 198 ALA A O 1
ATOM 1627 N N . MET A 1 199 ? -0.891 6.426 32.357 1.00 82.06 199 MET A N 1
ATOM 1628 C CA . MET A 1 199 ? -1.108 5.587 31.172 1.00 82.06 199 MET A CA 1
ATOM 1629 C C . MET A 1 199 ? -1.442 6.424 29.926 1.00 82.06 199 MET A C 1
ATOM 1631 O O . MET A 1 199 ? -0.914 6.162 28.844 1.00 82.06 199 MET A O 1
ATOM 1635 N N . ILE A 1 200 ? -2.296 7.445 30.065 1.00 81.94 200 ILE A N 1
ATOM 1636 C CA . ILE A 1 200 ? -2.660 8.358 28.969 1.00 81.94 200 ILE A CA 1
ATOM 1637 C C . ILE A 1 200 ? -1.432 9.152 28.501 1.00 81.94 200 ILE A C 1
ATOM 1639 O O . ILE A 1 200 ? -1.177 9.217 27.298 1.00 81.94 200 ILE A O 1
ATOM 1643 N N . TYR A 1 201 ? -0.621 9.688 29.420 1.00 83.38 201 TYR A N 1
ATOM 1644 C CA . TYR A 1 201 ? 0.618 10.392 29.062 1.00 83.38 201 TYR A CA 1
ATOM 1645 C C . TYR A 1 201 ? 1.648 9.487 28.377 1.00 83.38 201 TYR A C 1
ATOM 1647 O O . TYR A 1 201 ? 2.309 9.918 27.430 1.00 83.38 201 TYR A O 1
ATOM 1655 N N . ALA A 1 202 ? 1.770 8.231 28.813 1.00 83.06 202 ALA A N 1
ATOM 1656 C CA . ALA A 1 202 ? 2.626 7.254 28.149 1.00 83.06 202 ALA A CA 1
ATOM 1657 C C . ALA A 1 202 ? 2.166 7.002 26.703 1.00 83.06 202 ALA A C 1
ATOM 1659 O O . ALA A 1 202 ? 2.982 7.060 25.785 1.00 83.06 202 ALA A O 1
ATOM 1660 N N . LYS A 1 203 ? 0.853 6.827 26.481 1.00 78.12 203 LYS A N 1
ATOM 1661 C CA . LYS A 1 203 ? 0.267 6.691 25.135 1.00 78.12 203 LYS A CA 1
ATOM 1662 C C . LYS A 1 203 ? 0.499 7.936 24.276 1.00 78.12 203 LYS A C 1
ATOM 1664 O O . LYS A 1 203 ? 0.815 7.806 23.101 1.00 78.12 203 LYS A O 1
ATOM 1669 N N . TYR A 1 204 ? 0.373 9.133 24.849 1.00 77.25 204 TYR A N 1
ATOM 1670 C CA . TYR A 1 204 ? 0.628 10.390 24.140 1.00 77.25 204 TYR A CA 1
ATOM 1671 C C . TYR A 1 204 ? 2.069 10.473 23.609 1.00 77.25 204 TYR A C 1
ATOM 1673 O O . TYR A 1 204 ? 2.275 10.880 22.468 1.00 77.25 204 TYR A O 1
ATOM 1681 N N . ARG A 1 205 ? 3.050 10.036 24.411 1.00 76.50 205 ARG A N 1
ATOM 1682 C CA . ARG A 1 205 ? 4.470 9.986 24.024 1.00 76.50 205 ARG A CA 1
ATOM 1683 C C . ARG A 1 205 ? 4.747 8.943 22.937 1.00 76.50 205 ARG A C 1
ATOM 1685 O O . ARG A 1 205 ? 5.583 9.180 22.075 1.00 76.50 205 ARG A O 1
ATOM 1692 N N . ASP A 1 206 ? 4.040 7.816 22.962 1.00 73.81 206 ASP A N 1
ATOM 1693 C CA . ASP A 1 206 ? 4.217 6.732 21.988 1.00 73.81 206 ASP A CA 1
ATOM 1694 C C . ASP A 1 206 ? 3.774 7.138 20.568 1.00 73.81 206 ASP A C 1
ATOM 1696 O O . ASP A 1 206 ? 4.399 6.759 19.582 1.00 73.81 206 ASP A O 1
ATOM 1700 N N . TYR A 1 207 ? 2.759 8.005 20.443 1.00 69.12 207 TYR A N 1
ATOM 1701 C CA . TYR A 1 207 ? 2.332 8.552 19.144 1.00 69.12 207 TYR A CA 1
ATOM 1702 C C . TYR A 1 207 ? 3.334 9.516 18.496 1.00 69.12 207 TYR A C 1
ATOM 1704 O O . TYR A 1 207 ? 3.186 9.824 17.313 1.00 69.12 207 TYR A O 1
ATOM 1712 N N . ASP A 1 208 ? 4.319 10.001 19.251 1.00 64.19 208 ASP A N 1
ATOM 1713 C CA . ASP A 1 208 ? 5.416 10.832 18.742 1.00 64.19 208 ASP A CA 1
ATOM 1714 C C . ASP A 1 208 ? 6.588 9.988 18.209 1.00 64.19 208 ASP A C 1
ATOM 1716 O O . ASP A 1 208 ? 7.517 10.521 17.611 1.00 64.19 208 ASP A O 1
ATOM 1720 N N . SER A 1 209 ? 6.550 8.664 18.404 1.00 55.75 209 SER A N 1
ATOM 1721 C CA . SER A 1 209 ? 7.601 7.746 17.969 1.00 55.75 209 SER A CA 1
ATOM 1722 C C . SER A 1 209 ? 7.537 7.468 16.460 1.00 55.75 209 SER A C 1
ATOM 1724 O O . SER A 1 209 ? 6.531 6.988 15.929 1.00 55.75 209 SER A O 1
ATOM 1726 N N . ASP A 1 210 ? 8.669 7.681 15.781 1.00 56.34 210 ASP A N 1
ATOM 1727 C CA . ASP A 1 210 ? 8.944 7.465 14.346 1.00 56.34 210 ASP A CA 1
ATOM 1728 C C . ASP A 1 210 ? 8.661 6.039 13.811 1.00 56.34 210 ASP A C 1
ATOM 1730 O O . ASP A 1 210 ? 8.772 5.768 12.609 1.00 56.34 210 ASP A O 1
ATOM 1734 N N . TYR A 1 211 ? 8.267 5.102 14.677 1.00 53.69 211 TYR A N 1
ATOM 1735 C CA . TYR A 1 211 ? 8.063 3.687 14.360 1.00 53.69 211 TYR A CA 1
ATOM 1736 C C . TYR A 1 211 ? 7.043 3.444 13.235 1.00 53.69 211 TYR A C 1
ATOM 1738 O O . TYR A 1 211 ? 7.225 2.559 12.394 1.00 53.69 211 TYR A O 1
ATOM 1746 N N . ILE A 1 212 ? 5.973 4.242 13.169 1.00 54.34 212 ILE A N 1
ATOM 1747 C CA . ILE A 1 212 ? 4.940 4.097 12.131 1.00 54.34 212 ILE A CA 1
ATOM 1748 C C . ILE A 1 212 ? 5.455 4.579 10.762 1.00 54.34 212 ILE A C 1
ATOM 1750 O O . ILE A 1 212 ? 5.095 4.010 9.727 1.00 54.34 212 ILE A O 1
ATOM 1754 N N . LEU A 1 213 ? 6.347 5.575 10.743 1.00 58.56 213 LEU A N 1
ATOM 1755 C CA . LEU A 1 213 ? 7.003 6.042 9.521 1.00 58.56 213 LEU A CA 1
ATOM 1756 C C . LEU A 1 213 ? 7.948 4.961 8.969 1.00 58.56 213 LEU A C 1
ATOM 1758 O O . LEU A 1 213 ? 7.960 4.697 7.766 1.00 58.56 213 LEU A O 1
ATOM 1762 N N . PHE A 1 214 ? 8.676 4.276 9.855 1.00 52.06 214 PHE A N 1
ATOM 1763 C CA . PHE A 1 214 ? 9.694 3.282 9.507 1.00 52.06 214 PHE A CA 1
ATOM 1764 C C . PHE A 1 214 ? 9.161 2.109 8.658 1.00 52.06 214 PHE A C 1
ATOM 1766 O O . PHE A 1 214 ? 9.743 1.776 7.622 1.00 52.06 214 PHE A O 1
ATOM 1773 N N . PHE A 1 215 ? 8.016 1.515 9.021 1.00 51.06 215 PHE A N 1
ATOM 1774 C CA . PHE A 1 215 ? 7.436 0.395 8.253 1.00 51.06 215 PHE A CA 1
ATOM 1775 C C . PHE A 1 215 ? 6.934 0.805 6.861 1.00 51.06 215 PHE A C 1
ATOM 1777 O O . PHE A 1 215 ? 6.994 0.002 5.926 1.00 51.06 215 PHE A O 1
ATOM 1784 N N . SER A 1 216 ? 6.471 2.050 6.698 1.00 58.19 216 SER A N 1
ATOM 1785 C CA . SER A 1 216 ? 6.113 2.596 5.382 1.00 58.19 216 SER A CA 1
ATOM 1786 C C . SER A 1 216 ? 7.350 2.821 4.511 1.00 58.19 216 SER A C 1
ATOM 1788 O O . SER A 1 216 ? 7.280 2.634 3.298 1.00 58.19 216 SER A O 1
ATOM 1790 N N . VAL A 1 217 ? 8.476 3.210 5.116 1.00 58.31 217 VAL A N 1
ATOM 1791 C CA . VAL A 1 217 ? 9.732 3.485 4.409 1.00 58.31 217 VAL A CA 1
ATOM 1792 C C . VAL A 1 217 ? 10.351 2.192 3.880 1.00 58.31 217 VAL A C 1
ATOM 1794 O O . VAL A 1 217 ? 10.651 2.127 2.692 1.00 58.31 217 VAL A O 1
ATOM 1797 N N . PHE A 1 218 ? 10.453 1.128 4.686 1.00 56.94 218 PHE A N 1
ATOM 1798 C CA . PHE A 1 218 ? 11.132 -0.113 4.272 1.00 56.94 218 PHE A CA 1
ATOM 1799 C C . PHE A 1 218 ? 10.526 -0.754 3.011 1.00 56.94 218 PHE A C 1
ATOM 1801 O O . PHE A 1 218 ? 11.242 -1.157 2.097 1.00 56.94 218 PHE A O 1
ATOM 1808 N N . ARG A 1 219 ? 9.190 -0.796 2.917 1.00 61.94 219 ARG A N 1
ATOM 1809 C CA . ARG A 1 219 ? 8.484 -1.341 1.744 1.00 61.94 219 ARG A CA 1
ATOM 1810 C C . ARG A 1 219 ? 8.705 -0.499 0.480 1.00 61.94 219 ARG A C 1
ATOM 1812 O O . ARG A 1 219 ? 8.610 -1.033 -0.624 1.00 61.94 219 ARG A O 1
ATOM 1819 N N . ASN A 1 220 ? 8.957 0.792 0.652 1.00 72.44 220 ASN A N 1
ATOM 1820 C CA . ASN A 1 220 ? 9.136 1.764 -0.417 1.00 72.44 220 ASN A CA 1
ATOM 1821 C C . ASN A 1 220 ? 10.564 1.720 -0.990 1.00 72.44 220 ASN A C 1
ATOM 1823 O O . ASN A 1 220 ? 10.745 1.859 -2.193 1.00 72.44 220 ASN A O 1
ATOM 1827 N N . VAL A 1 221 ? 11.583 1.451 -0.157 1.00 79.62 221 VAL A N 1
ATOM 1828 C CA . VAL A 1 221 ? 13.003 1.430 -0.577 1.00 79.62 221 VAL A CA 1
ATOM 1829 C C . VAL A 1 221 ? 13.250 0.511 -1.776 1.00 79.62 221 VAL A C 1
ATOM 1831 O O . VAL A 1 221 ? 13.949 0.901 -2.706 1.00 79.62 221 VAL A O 1
ATOM 1834 N N . PHE A 1 222 ? 12.654 -0.685 -1.792 1.00 82.06 222 PHE A N 1
ATOM 1835 C CA . PHE A 1 222 ? 12.831 -1.618 -2.908 1.00 82.06 222 PHE A CA 1
ATOM 1836 C C . PHE A 1 222 ? 12.307 -1.051 -4.239 1.00 82.06 222 PHE A C 1
ATOM 1838 O O . PHE A 1 222 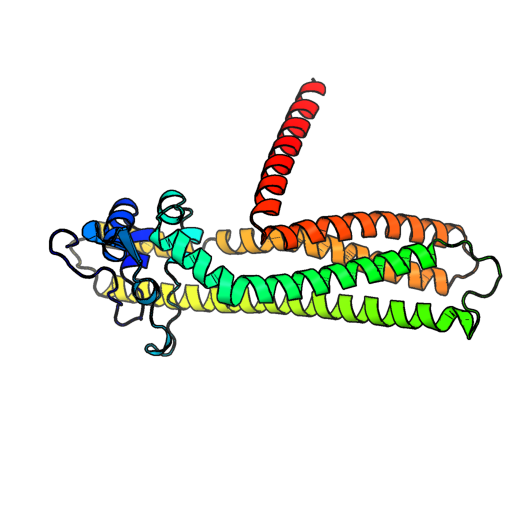? 12.974 -1.178 -5.263 1.00 82.06 222 PHE A O 1
ATOM 1845 N N . ASP A 1 223 ? 11.155 -0.374 -4.229 1.00 83.12 223 ASP A N 1
ATOM 1846 C CA . ASP A 1 223 ? 10.592 0.219 -5.447 1.00 83.12 223 ASP A CA 1
ATOM 1847 C C . ASP A 1 223 ? 11.441 1.403 -5.927 1.00 83.12 223 ASP A C 1
ATOM 1849 O O . ASP A 1 223 ? 11.673 1.538 -7.126 1.00 83.12 223 ASP A O 1
ATOM 1853 N N . TRP A 1 224 ? 11.992 2.204 -5.007 1.00 85.19 224 TRP A N 1
ATOM 1854 C CA . TRP A 1 224 ? 12.945 3.266 -5.350 1.00 85.19 224 TRP A CA 1
ATOM 1855 C C . TRP A 1 224 ? 14.209 2.740 -6.017 1.00 85.19 224 TRP A C 1
ATOM 1857 O O . TRP A 1 224 ? 14.681 3.354 -6.971 1.00 85.19 224 TRP A O 1
ATOM 1867 N N . ILE A 1 225 ? 14.740 1.602 -5.558 1.00 88.56 225 ILE A N 1
ATOM 1868 C CA . ILE A 1 225 ? 15.895 0.965 -6.202 1.00 88.56 225 ILE A CA 1
ATOM 1869 C C . ILE A 1 225 ? 15.545 0.580 -7.645 1.00 88.56 225 ILE A C 1
ATOM 1871 O O . ILE A 1 225 ? 16.308 0.885 -8.560 1.00 88.56 225 ILE A O 1
ATOM 1875 N N . VAL A 1 226 ? 14.372 -0.021 -7.872 1.00 89.25 226 VAL A N 1
ATOM 1876 C CA . VAL A 1 226 ? 13.907 -0.383 -9.222 1.00 89.25 226 VAL A CA 1
ATOM 1877 C C . VAL A 1 226 ? 13.745 0.857 -10.106 1.00 89.25 226 VAL A C 1
ATOM 1879 O O . VAL A 1 226 ? 14.180 0.846 -11.255 1.00 89.25 226 VAL A O 1
ATOM 1882 N N . TYR A 1 227 ? 13.170 1.945 -9.588 1.00 88.62 227 TYR A N 1
ATOM 1883 C CA . TYR A 1 227 ? 13.030 3.194 -10.343 1.00 88.62 227 TYR A CA 1
ATOM 1884 C C . TYR A 1 227 ? 14.374 3.857 -10.655 1.00 88.62 227 TYR A C 1
ATOM 1886 O O . TYR A 1 227 ? 14.548 4.384 -11.752 1.00 88.62 227 TYR A O 1
ATOM 1894 N N . PHE A 1 228 ? 15.340 3.802 -9.736 1.00 90.50 228 PHE A N 1
ATOM 1895 C CA . PHE A 1 228 ? 16.691 4.302 -9.981 1.00 90.50 228 PHE A CA 1
ATOM 1896 C C . PHE A 1 228 ? 17.407 3.488 -11.068 1.00 90.50 228 PHE A C 1
ATOM 1898 O O . PHE A 1 228 ? 18.027 4.062 -11.961 1.00 90.50 228 PHE A O 1
ATOM 1905 N N . LEU A 1 229 ? 17.265 2.158 -11.046 1.00 90.69 229 LEU A N 1
ATOM 1906 C CA . LEU A 1 229 ? 17.785 1.283 -12.099 1.00 90.69 229 LEU A CA 1
ATOM 1907 C C . LEU A 1 229 ? 17.128 1.574 -13.458 1.00 90.69 229 LEU A C 1
ATOM 1909 O O . LEU A 1 229 ? 17.826 1.691 -14.461 1.00 90.69 229 LEU A O 1
ATOM 1913 N N . LEU A 1 230 ? 15.808 1.784 -13.495 1.00 90.50 230 LEU A N 1
ATOM 1914 C CA . LEU A 1 230 ? 15.099 2.193 -14.714 1.00 90.50 230 LEU A CA 1
ATOM 1915 C C . LEU A 1 230 ? 15.577 3.550 -15.239 1.00 90.50 230 LEU A C 1
ATOM 1917 O O . LEU A 1 230 ? 15.767 3.707 -16.443 1.00 90.50 230 LEU A O 1
ATOM 1921 N N . LEU A 1 231 ? 15.818 4.520 -14.354 1.00 90.81 231 LEU A N 1
ATOM 1922 C CA . LEU A 1 231 ? 16.399 5.806 -14.734 1.00 90.81 231 LEU A CA 1
ATOM 1923 C C . LEU A 1 231 ? 17.791 5.613 -15.352 1.00 90.81 231 LEU A C 1
ATOM 1925 O O . LEU A 1 231 ? 18.069 6.178 -16.406 1.00 90.81 231 LEU A O 1
ATOM 1929 N N . ALA A 1 232 ? 18.643 4.780 -14.748 1.00 90.94 232 ALA A N 1
ATOM 1930 C CA . ALA A 1 232 ? 19.960 4.457 -15.293 1.00 90.94 232 ALA A CA 1
ATOM 1931 C C . ALA A 1 232 ? 19.865 3.781 -16.674 1.00 90.94 232 ALA A C 1
ATOM 1933 O O . ALA A 1 232 ? 20.634 4.114 -17.576 1.00 90.94 232 ALA A O 1
ATOM 1934 N N . VAL A 1 233 ? 18.892 2.889 -16.884 1.00 90.19 233 VAL A N 1
ATOM 1935 C CA . VAL A 1 233 ? 18.609 2.286 -18.198 1.00 90.19 233 VAL A CA 1
ATOM 1936 C C . VAL A 1 233 ? 18.207 3.346 -19.227 1.00 90.19 233 VAL A C 1
ATOM 1938 O O . VAL A 1 233 ? 18.722 3.337 -20.342 1.00 90.19 233 VAL A O 1
ATOM 1941 N N . ILE A 1 234 ? 17.335 4.289 -18.862 1.00 87.81 234 ILE A N 1
ATOM 1942 C CA . ILE A 1 234 ? 16.911 5.376 -19.758 1.00 87.81 234 ILE A CA 1
ATOM 1943 C C . ILE A 1 234 ? 18.099 6.282 -20.108 1.00 87.81 234 ILE A C 1
ATOM 1945 O O . ILE A 1 234 ? 18.311 6.593 -21.278 1.00 87.81 234 ILE A O 1
ATOM 1949 N N . LEU A 1 235 ? 18.905 6.675 -19.117 1.00 89.44 235 LEU A N 1
ATOM 1950 C CA . LEU A 1 235 ? 20.077 7.528 -19.328 1.00 89.44 235 LEU A CA 1
ATOM 1951 C C . LEU A 1 235 ? 21.137 6.845 -20.200 1.00 89.44 235 LEU A C 1
ATOM 1953 O O . LEU A 1 235 ? 21.668 7.467 -21.117 1.00 89.44 235 LEU A O 1
ATOM 1957 N N . THR A 1 236 ? 21.415 5.563 -19.953 1.00 87.25 236 THR A N 1
ATOM 1958 C CA . THR A 1 236 ? 22.363 4.787 -20.769 1.00 87.25 236 THR A CA 1
ATOM 1959 C C . THR A 1 236 ? 21.848 4.563 -22.189 1.00 87.25 236 THR A C 1
ATOM 1961 O O . THR A 1 236 ? 22.640 4.644 -23.120 1.00 87.25 236 THR A O 1
ATOM 1964 N N . HIS A 1 237 ? 20.537 4.376 -22.384 1.00 84.00 237 HIS A N 1
ATOM 1965 C CA . HIS A 1 237 ? 19.934 4.301 -23.718 1.00 84.00 237 HIS A CA 1
ATOM 1966 C C . HIS A 1 237 ? 20.077 5.623 -24.485 1.00 84.00 237 HIS A C 1
ATOM 1968 O O . HIS A 1 237 ? 20.447 5.625 -25.655 1.00 84.00 237 HIS A O 1
ATOM 1974 N N . ILE A 1 238 ? 19.816 6.763 -23.833 1.00 84.69 238 ILE A N 1
ATOM 1975 C CA . ILE A 1 238 ? 20.005 8.086 -24.448 1.00 84.69 238 ILE A CA 1
ATOM 1976 C C . ILE A 1 238 ? 21.476 8.284 -24.836 1.00 84.69 238 ILE A C 1
ATOM 1978 O O . ILE A 1 238 ? 21.756 8.715 -25.952 1.00 84.69 238 ILE A O 1
ATOM 1982 N N . ALA A 1 239 ? 22.415 7.929 -23.954 1.00 84.12 239 ALA A N 1
ATOM 1983 C CA . ALA A 1 239 ? 23.846 8.032 -24.234 1.00 84.12 239 ALA A CA 1
ATOM 1984 C C . ALA A 1 239 ? 24.284 7.138 -25.410 1.00 84.12 239 ALA A C 1
ATOM 1986 O O . ALA A 1 239 ? 25.027 7.597 -26.274 1.00 84.12 239 ALA A O 1
ATOM 1987 N N . ASP A 1 240 ? 23.788 5.900 -25.482 1.00 80.38 240 ASP A N 1
ATOM 1988 C CA . ASP A 1 240 ? 24.071 4.966 -26.581 1.00 80.38 240 ASP A CA 1
ATOM 1989 C C . ASP A 1 240 ? 23.524 5.467 -27.932 1.00 80.38 240 ASP A C 1
ATOM 1991 O O . ASP A 1 240 ? 24.189 5.360 -28.960 1.00 80.38 240 ASP A O 1
ATOM 1995 N N . VAL A 1 241 ? 22.336 6.083 -27.939 1.00 77.44 241 VAL A N 1
ATOM 1996 C CA . VAL A 1 241 ? 21.730 6.656 -29.156 1.00 77.44 241 VAL A CA 1
ATOM 1997 C C . VAL A 1 241 ? 22.451 7.922 -29.630 1.00 77.44 241 VAL A C 1
ATOM 1999 O O . VAL A 1 241 ? 22.514 8.168 -30.835 1.00 77.44 241 VAL A O 1
ATOM 2002 N N . VAL A 1 242 ? 22.979 8.737 -28.713 1.00 79.94 242 VAL A N 1
ATOM 2003 C CA . VAL A 1 242 ? 23.702 9.975 -29.053 1.00 79.94 242 VAL A CA 1
ATOM 2004 C C . VAL A 1 242 ? 25.126 9.676 -29.525 1.00 79.94 242 VAL A C 1
ATOM 2006 O O . VAL A 1 242 ? 25.603 10.303 -30.467 1.00 79.94 242 VAL A O 1
ATOM 2009 N N . VAL A 1 243 ? 25.806 8.708 -28.905 1.00 77.50 243 VAL A N 1
ATOM 2010 C CA . VAL A 1 243 ? 27.231 8.419 -29.139 1.00 77.50 243 VAL A CA 1
ATOM 2011 C C . VAL A 1 243 ? 27.408 7.133 -29.956 1.00 77.50 243 VAL A C 1
ATOM 2013 O O . VAL A 1 243 ? 28.225 6.281 -29.621 1.00 77.50 243 VAL A O 1
ATOM 2016 N N . GLN A 1 244 ? 26.634 7.018 -31.041 1.00 65.00 244 GLN A N 1
ATOM 2017 C CA . GLN A 1 244 ? 26.385 5.837 -31.898 1.00 65.00 244 GLN A CA 1
ATOM 2018 C C . GLN A 1 244 ? 27.599 4.944 -32.246 1.00 65.00 244 GLN A C 1
ATOM 2020 O O . GLN A 1 244 ? 27.408 3.796 -32.631 1.00 65.00 244 GLN A O 1
ATOM 2025 N N . HIS A 1 245 ? 28.829 5.447 -32.111 1.00 64.00 245 HIS A N 1
ATOM 2026 C CA . HIS A 1 245 ? 30.083 4.774 -32.463 1.00 64.00 245 HIS A CA 1
ATOM 2027 C C . HIS A 1 245 ? 30.804 4.076 -31.288 1.00 64.00 245 HIS A C 1
ATOM 2029 O O . HIS A 1 245 ? 31.856 3.476 -31.498 1.00 64.00 245 HIS A O 1
ATOM 2035 N N . ASN A 1 246 ? 30.279 4.125 -30.057 1.00 76.38 246 ASN A N 1
ATOM 2036 C CA . ASN A 1 246 ? 30.942 3.538 -28.883 1.00 76.38 246 ASN A CA 1
ATOM 2037 C C . ASN A 1 246 ? 30.366 2.164 -28.500 1.00 76.38 246 ASN A C 1
ATOM 2039 O O . ASN A 1 246 ? 29.398 2.069 -27.742 1.00 76.38 246 ASN A O 1
ATOM 2043 N N . SER A 1 247 ? 31.026 1.087 -28.936 1.00 77.12 247 SER A N 1
ATOM 2044 C CA . SER A 1 247 ? 30.658 -0.299 -28.592 1.00 77.12 247 SER A CA 1
ATOM 2045 C C . SER A 1 247 ? 30.639 -0.575 -27.083 1.00 77.12 247 SER A C 1
ATOM 2047 O O . SER A 1 247 ? 29.799 -1.332 -26.596 1.00 77.12 247 SER A O 1
ATOM 2049 N N . ASP A 1 248 ? 31.522 0.071 -26.319 1.00 81.06 248 ASP A N 1
ATOM 2050 C CA . ASP A 1 248 ? 31.622 -0.129 -24.868 1.00 81.06 248 ASP A CA 1
ATOM 2051 C C . ASP A 1 248 ? 30.407 0.424 -24.109 1.00 81.06 248 ASP A C 1
ATOM 2053 O O . ASP A 1 248 ? 29.978 -0.150 -23.098 1.00 81.06 248 ASP A O 1
ATOM 2057 N N . LEU A 1 249 ? 29.809 1.514 -24.610 1.00 80.88 249 LEU A N 1
ATOM 2058 C CA . LEU A 1 249 ? 28.585 2.087 -24.044 1.00 80.88 249 LEU A CA 1
ATOM 2059 C C . LEU A 1 249 ? 27.388 1.172 -24.297 1.00 80.88 249 LEU A C 1
ATOM 2061 O O . LEU A 1 249 ? 26.600 0.945 -23.379 1.00 80.88 249 LEU A O 1
ATOM 2065 N N . HIS A 1 250 ? 27.306 0.575 -25.486 1.00 80.00 250 HIS A N 1
ATOM 2066 C CA . HIS A 1 250 ? 26.263 -0.387 -25.827 1.00 80.00 250 HIS A CA 1
ATOM 2067 C C . HIS A 1 250 ? 26.326 -1.646 -24.943 1.00 80.00 250 HIS A C 1
ATOM 2069 O O . HIS A 1 250 ? 25.322 -2.064 -24.360 1.00 80.00 250 HIS A O 1
ATOM 2075 N N . ILE A 1 251 ? 27.524 -2.211 -24.744 1.00 83.56 251 ILE A N 1
ATOM 2076 C CA . ILE A 1 251 ? 27.731 -3.360 -23.844 1.00 83.56 251 ILE A CA 1
ATOM 2077 C C . ILE A 1 251 ? 27.349 -2.999 -22.403 1.00 83.56 251 ILE A C 1
ATOM 2079 O O . ILE A 1 251 ? 26.702 -3.786 -21.705 1.00 83.56 251 ILE A O 1
ATOM 2083 N N . SER A 1 252 ? 27.728 -1.804 -21.946 1.00 85.62 252 SER A N 1
ATOM 2084 C CA . SER A 1 252 ? 27.388 -1.321 -20.605 1.00 85.62 252 SER A CA 1
ATOM 2085 C C . SER A 1 252 ? 25.878 -1.131 -20.437 1.00 85.62 252 SER A C 1
ATOM 2087 O O . SER A 1 252 ? 25.326 -1.544 -19.416 1.00 85.62 252 SER A O 1
ATOM 2089 N N . HIS A 1 253 ? 25.195 -0.592 -21.451 1.00 86.31 253 HIS A N 1
ATOM 2090 C CA . HIS A 1 253 ? 23.740 -0.467 -21.478 1.00 86.31 253 HIS A CA 1
ATOM 2091 C C . HIS A 1 253 ? 23.058 -1.835 -21.339 1.00 86.31 253 HIS A C 1
ATOM 2093 O O . HIS A 1 253 ? 22.223 -2.004 -20.451 1.00 86.31 253 HIS A O 1
ATOM 2099 N N . ILE A 1 254 ? 23.469 -2.839 -22.124 1.00 86.12 254 ILE A N 1
ATOM 2100 C CA . ILE A 1 254 ? 22.913 -4.202 -22.046 1.00 86.12 254 ILE A CA 1
ATOM 2101 C C . ILE A 1 254 ? 23.115 -4.808 -20.650 1.00 86.12 254 ILE A C 1
ATOM 2103 O O . ILE A 1 254 ? 22.190 -5.405 -20.098 1.00 86.12 254 ILE A O 1
ATOM 2107 N N . ARG A 1 255 ? 24.295 -4.633 -20.038 1.00 89.38 255 ARG A N 1
ATOM 2108 C CA . ARG A 1 255 ? 24.574 -5.138 -18.680 1.00 89.38 255 ARG A CA 1
ATOM 2109 C C . ARG A 1 255 ? 23.663 -4.501 -17.632 1.00 89.38 255 ARG A C 1
ATOM 2111 O O . ARG A 1 255 ? 23.086 -5.214 -16.812 1.00 89.38 255 ARG A O 1
ATOM 2118 N N . VAL A 1 256 ? 23.505 -3.176 -17.668 1.00 88.94 256 VAL A N 1
ATOM 2119 C CA . VAL A 1 256 ? 22.606 -2.450 -16.753 1.00 88.94 256 VAL A CA 1
ATOM 2120 C C . VAL A 1 256 ? 21.151 -2.873 -16.979 1.00 88.94 256 VAL A C 1
ATOM 2122 O O . VAL A 1 256 ? 20.410 -3.090 -16.016 1.00 88.94 256 VAL A O 1
ATOM 2125 N N . PHE A 1 257 ? 20.748 -3.068 -18.236 1.00 89.56 257 PHE A N 1
ATOM 2126 C CA . PHE A 1 257 ? 19.411 -3.534 -18.594 1.00 89.56 257 PHE A CA 1
ATOM 2127 C C . PHE A 1 257 ? 19.136 -4.942 -18.049 1.00 89.56 257 PHE A C 1
ATOM 2129 O O . PHE A 1 257 ? 18.095 -5.170 -17.433 1.00 89.56 257 PHE A O 1
ATOM 2136 N N . ALA A 1 258 ? 20.084 -5.871 -18.209 1.00 89.31 258 ALA A N 1
ATOM 2137 C CA . ALA A 1 258 ? 19.963 -7.247 -17.735 1.00 89.31 258 ALA A CA 1
ATOM 2138 C C . ALA A 1 258 ? 19.749 -7.312 -16.215 1.00 89.31 258 ALA A C 1
ATOM 2140 O O . ALA A 1 258 ? 18.840 -7.997 -15.746 1.00 89.31 258 ALA A O 1
ATOM 2141 N N . VAL A 1 259 ? 20.524 -6.537 -15.446 1.00 91.31 259 VAL A N 1
ATOM 2142 C CA . VAL A 1 259 ? 20.328 -6.416 -13.993 1.00 91.31 259 VAL A CA 1
ATOM 2143 C C . VAL A 1 259 ? 18.939 -5.849 -13.686 1.00 91.31 259 VAL A C 1
ATOM 2145 O O . VAL A 1 259 ? 18.210 -6.399 -12.863 1.00 91.31 259 VAL A O 1
ATOM 2148 N N . THR A 1 260 ? 18.529 -4.791 -14.386 1.00 91.31 260 THR A N 1
ATOM 2149 C CA . THR A 1 260 ? 17.236 -4.126 -14.163 1.00 91.31 260 THR A CA 1
ATOM 2150 C C . THR A 1 260 ? 16.041 -5.052 -14.416 1.00 91.31 260 THR A C 1
ATOM 2152 O O . THR A 1 260 ? 15.107 -5.055 -13.614 1.00 91.31 260 THR A O 1
ATOM 2155 N N . ILE A 1 261 ? 16.075 -5.896 -15.459 1.00 90.44 261 ILE A N 1
ATOM 2156 C CA . ILE A 1 261 ? 15.019 -6.891 -15.728 1.00 90.44 261 ILE A CA 1
ATOM 2157 C C . ILE A 1 261 ? 14.834 -7.833 -14.534 1.00 90.44 261 ILE A C 1
ATOM 2159 O O . ILE A 1 261 ? 13.700 -8.090 -14.129 1.00 90.44 261 ILE A O 1
ATOM 2163 N N . VAL A 1 262 ? 15.921 -8.334 -13.940 1.00 90.44 262 VAL A N 1
ATOM 2164 C CA . VAL A 1 262 ? 15.830 -9.242 -12.784 1.00 90.44 262 VAL A CA 1
ATOM 2165 C C . VAL A 1 262 ? 15.108 -8.558 -11.620 1.00 90.44 262 VAL A C 1
ATOM 2167 O O . VAL A 1 262 ? 14.174 -9.123 -11.048 1.00 90.44 262 VAL A O 1
ATOM 2170 N N . PHE A 1 263 ? 15.469 -7.310 -11.312 1.00 90.25 263 PHE A N 1
ATOM 2171 C CA . PHE A 1 263 ? 14.808 -6.531 -10.262 1.00 90.25 263 PHE A CA 1
ATOM 2172 C C . PHE A 1 263 ? 13.334 -6.218 -10.578 1.00 90.25 263 PHE A C 1
ATOM 2174 O O . PHE A 1 263 ? 12.502 -6.230 -9.669 1.00 90.25 263 PHE A O 1
ATOM 2181 N N . LEU A 1 264 ? 12.978 -6.008 -11.850 1.00 89.56 264 LEU A N 1
ATOM 2182 C CA . LEU A 1 264 ? 11.587 -5.836 -12.290 1.00 89.56 264 LEU A CA 1
ATOM 2183 C C . LEU A 1 264 ? 10.737 -7.092 -12.052 1.00 89.56 264 LEU A C 1
ATOM 2185 O O . LEU A 1 264 ? 9.615 -6.991 -11.552 1.00 89.56 264 LEU A O 1
ATOM 2189 N N . TRP A 1 265 ? 11.269 -8.276 -12.356 1.00 89.12 265 TRP A N 1
ATOM 2190 C CA . TRP A 1 265 ? 10.582 -9.540 -12.074 1.00 89.12 265 TRP A CA 1
ATOM 2191 C C . TRP A 1 265 ? 10.460 -9.806 -10.571 1.00 89.12 265 TRP A C 1
ATOM 2193 O O . TRP A 1 265 ? 9.396 -10.217 -10.106 1.00 89.12 265 TRP A O 1
ATOM 2203 N N . LEU A 1 266 ? 11.494 -9.495 -9.781 1.00 85.81 266 LEU A N 1
ATOM 2204 C CA . LEU A 1 266 ? 11.416 -9.568 -8.317 1.00 85.81 266 LEU A CA 1
ATOM 2205 C C . LEU A 1 266 ? 10.352 -8.618 -7.752 1.00 85.81 266 LEU A C 1
ATOM 2207 O O . LEU A 1 266 ? 9.631 -8.977 -6.820 1.00 85.81 266 LEU A O 1
ATOM 2211 N N . ARG A 1 267 ? 10.178 -7.435 -8.351 1.00 84.81 267 ARG A N 1
ATOM 2212 C CA . ARG A 1 267 ? 9.119 -6.494 -7.966 1.00 84.81 267 ARG A CA 1
ATOM 2213 C C . ARG A 1 267 ? 7.717 -7.074 -8.147 1.00 84.81 267 ARG A C 1
ATOM 2215 O O . ARG A 1 267 ? 6.849 -6.813 -7.314 1.00 84.81 267 ARG A O 1
ATOM 2222 N N . LEU A 1 268 ? 7.487 -7.925 -9.149 1.00 83.31 268 LEU A N 1
ATOM 2223 C CA . LEU A 1 268 ? 6.194 -8.595 -9.337 1.00 83.31 268 LEU A CA 1
ATOM 2224 C C . LEU A 1 268 ? 5.785 -9.431 -8.115 1.00 83.31 268 LEU A C 1
ATOM 2226 O O . LEU A 1 268 ? 4.608 -9.458 -7.747 1.00 83.31 268 LEU A O 1
ATOM 2230 N N . MET A 1 269 ? 6.753 -10.060 -7.438 1.00 76.50 269 MET A N 1
ATOM 2231 C CA . MET A 1 269 ? 6.501 -10.892 -6.254 1.00 76.50 269 MET A CA 1
ATOM 2232 C C . MET A 1 269 ? 5.874 -10.091 -5.108 1.00 76.50 269 MET A C 1
ATOM 2234 O O . MET A 1 269 ? 5.015 -10.600 -4.383 1.00 76.50 269 MET A O 1
ATOM 2238 N N . LYS A 1 270 ? 6.228 -8.807 -4.978 1.00 75.50 270 LYS A N 1
ATOM 2239 C CA . LYS A 1 270 ? 5.627 -7.903 -3.990 1.00 75.50 270 LYS A CA 1
ATOM 2240 C C . LYS A 1 270 ? 4.127 -7.723 -4.229 1.00 75.50 270 LYS A C 1
ATOM 2242 O O . LYS A 1 270 ? 3.354 -7.761 -3.272 1.00 75.50 270 LYS A O 1
ATOM 2247 N N . HIS A 1 271 ? 3.703 -7.581 -5.483 1.00 73.75 271 HIS A N 1
ATOM 2248 C CA . HIS A 1 271 ? 2.287 -7.453 -5.843 1.00 73.75 271 HIS A CA 1
ATOM 2249 C C . HIS A 1 271 ? 1.550 -8.799 -5.761 1.00 73.75 271 HIS A C 1
ATOM 2251 O O . HIS A 1 271 ? 0.387 -8.848 -5.354 1.00 73.75 271 HIS A O 1
ATOM 2257 N N . ALA A 1 272 ? 2.248 -9.904 -6.039 1.00 71.94 272 ALA A N 1
ATOM 2258 C CA . ALA A 1 272 ? 1.721 -11.254 -5.864 1.00 71.94 272 ALA A CA 1
ATOM 2259 C C . ALA A 1 272 ? 1.450 -11.604 -4.389 1.00 71.94 272 ALA A C 1
ATOM 2261 O O . ALA A 1 272 ? 0.569 -12.416 -4.120 1.00 71.94 272 ALA A O 1
ATOM 2262 N N . ARG A 1 273 ? 2.104 -10.946 -3.416 1.00 67.88 273 ARG A N 1
ATOM 2263 C CA . ARG A 1 273 ? 1.854 -11.128 -1.968 1.00 67.88 273 ARG A CA 1
ATOM 2264 C C . ARG A 1 273 ? 0.393 -10.900 -1.559 1.00 67.88 273 ARG A C 1
ATOM 2266 O O . ARG A 1 273 ? -0.025 -11.353 -0.503 1.00 67.88 273 ARG A O 1
ATOM 2273 N N . ALA A 1 274 ? -0.423 -10.222 -2.359 1.00 65.12 274 ALA A N 1
ATOM 2274 C CA . ALA A 1 274 ? -1.846 -10.118 -2.050 1.00 65.12 274 ALA A CA 1
ATOM 2275 C C . ALA A 1 274 ? -2.585 -11.472 -2.184 1.00 65.12 274 ALA A C 1
ATOM 2277 O O . ALA A 1 274 ? -3.655 -11.659 -1.606 1.00 65.12 274 ALA A O 1
ATOM 2278 N N . ILE A 1 275 ? -2.015 -12.435 -2.914 1.00 72.56 275 ILE A N 1
ATOM 2279 C CA . ILE A 1 275 ? -2.580 -13.762 -3.167 1.00 72.56 275 ILE A CA 1
ATOM 2280 C C . ILE A 1 275 ? -2.083 -14.739 -2.094 1.00 72.56 275 ILE A C 1
ATOM 2282 O O . ILE A 1 275 ? -0.884 -14.950 -1.932 1.00 72.56 275 ILE A O 1
ATOM 2286 N N . ARG A 1 276 ? -3.013 -15.391 -1.380 1.00 63.91 276 ARG A N 1
ATOM 2287 C CA . ARG A 1 276 ? -2.708 -16.297 -0.248 1.00 63.91 276 ARG A CA 1
ATOM 2288 C C . ARG A 1 276 ? -1.677 -17.389 -0.575 1.00 63.91 276 ARG A C 1
ATOM 2290 O O . ARG A 1 276 ? -0.879 -17.737 0.288 1.00 63.91 276 ARG A O 1
ATOM 2297 N N . ILE A 1 277 ? -1.693 -17.919 -1.800 1.00 62.31 277 ILE A N 1
ATOM 2298 C CA . ILE A 1 277 ? -0.751 -18.956 -2.257 1.00 62.31 277 ILE A CA 1
ATOM 2299 C C . ILE A 1 277 ? 0.667 -18.379 -2.354 1.00 62.31 277 ILE A C 1
ATOM 2301 O O . ILE A 1 277 ? 1.604 -18.940 -1.795 1.00 62.31 277 ILE A O 1
ATOM 2305 N N . SER A 1 278 ? 0.809 -17.216 -2.987 1.00 59.44 278 SER A N 1
ATOM 2306 C CA . SER A 1 278 ? 2.089 -16.528 -3.148 1.00 59.44 278 SER A CA 1
ATOM 2307 C C . SER A 1 278 ? 2.684 -16.087 -1.809 1.00 59.44 278 SER A C 1
ATOM 2309 O O . SER A 1 278 ? 3.895 -16.144 -1.644 1.00 59.44 278 SER A O 1
ATOM 2311 N N . VAL A 1 279 ? 1.856 -15.709 -0.824 1.00 60.84 279 VAL A N 1
ATOM 2312 C CA . VAL A 1 279 ? 2.333 -15.373 0.535 1.00 60.84 279 VAL A CA 1
ATOM 2313 C C . VAL A 1 279 ? 3.074 -16.537 1.175 1.00 60.84 279 VAL A C 1
ATOM 2315 O O . VAL A 1 279 ? 4.136 -16.320 1.746 1.00 60.84 279 VAL A O 1
ATOM 2318 N N . ARG A 1 280 ? 2.522 -17.753 1.089 1.00 69.12 280 ARG A N 1
ATOM 2319 C CA . ARG A 1 280 ? 3.144 -18.945 1.675 1.00 69.12 280 ARG A CA 1
ATOM 2320 C C . ARG A 1 280 ? 4.529 -19.177 1.073 1.00 69.12 280 ARG A C 1
ATOM 2322 O O . ARG A 1 280 ? 5.501 -19.216 1.810 1.00 69.12 280 ARG A O 1
ATOM 2329 N N . VAL A 1 281 ? 4.613 -19.183 -0.257 1.00 66.88 281 VAL A N 1
ATOM 2330 C CA . VAL A 1 281 ? 5.878 -19.356 -0.991 1.00 66.88 281 VAL A CA 1
ATOM 2331 C C . VAL A 1 281 ? 6.900 -18.274 -0.631 1.00 66.88 281 VAL A C 1
ATOM 2333 O O . VAL A 1 281 ? 8.065 -18.585 -0.425 1.00 66.88 281 VAL A O 1
ATOM 2336 N N . ILE A 1 282 ? 6.481 -17.010 -0.514 1.00 64.38 282 ILE A N 1
ATOM 2337 C CA . ILE A 1 282 ? 7.380 -15.906 -0.135 1.00 64.38 282 ILE A CA 1
ATOM 2338 C C . ILE A 1 282 ? 7.902 -16.074 1.299 1.00 64.38 282 ILE A C 1
ATOM 2340 O O . ILE A 1 282 ? 9.061 -15.770 1.564 1.00 64.38 282 ILE A O 1
ATOM 2344 N N . VAL A 1 283 ? 7.058 -16.525 2.233 1.00 69.06 283 VAL A N 1
ATOM 2345 C CA . VAL A 1 283 ? 7.470 -16.760 3.626 1.00 69.06 283 VAL A CA 1
ATOM 2346 C C . VAL A 1 283 ? 8.451 -17.924 3.712 1.00 69.06 283 VAL A C 1
ATOM 2348 O O . VAL A 1 283 ? 9.445 -17.808 4.424 1.00 69.06 283 VAL A O 1
ATOM 2351 N N . ASP A 1 284 ? 8.191 -19.007 2.983 1.00 74.88 284 ASP A N 1
ATOM 2352 C CA . ASP A 1 284 ? 9.060 -20.183 2.967 1.00 74.88 284 ASP A CA 1
ATOM 2353 C C . ASP A 1 284 ? 10.412 -19.847 2.309 1.00 74.88 284 ASP A C 1
ATOM 2355 O O . ASP A 1 284 ? 11.453 -20.056 2.923 1.00 74.88 284 ASP A O 1
ATOM 2359 N N . ALA A 1 285 ? 10.412 -19.155 1.163 1.00 69.06 285 ALA A N 1
ATOM 2360 C CA . ALA A 1 285 ? 11.640 -18.671 0.521 1.00 69.06 285 ALA A CA 1
ATOM 2361 C C . ALA A 1 285 ? 12.433 -17.685 1.400 1.00 69.06 285 ALA A C 1
ATOM 2363 O O . ALA A 1 285 ? 13.662 -17.674 1.385 1.00 69.06 285 ALA A O 1
ATOM 2364 N N . GLY A 1 286 ? 11.740 -16.845 2.176 1.00 69.38 286 GLY A N 1
ATOM 2365 C CA . GLY A 1 286 ? 12.379 -15.933 3.121 1.00 69.38 286 GLY A CA 1
ATOM 2366 C C . GLY A 1 286 ? 13.128 -16.672 4.229 1.00 69.38 286 GLY A C 1
ATOM 2367 O O . GLY A 1 286 ? 14.250 -16.283 4.547 1.00 69.38 286 GLY A O 1
ATOM 2368 N N . LYS A 1 287 ? 12.530 -17.743 4.773 1.00 73.81 287 LYS A N 1
ATOM 2369 C CA . LYS A 1 287 ? 13.169 -18.608 5.776 1.00 73.81 287 LYS A CA 1
ATOM 2370 C C . LYS A 1 287 ? 14.396 -19.306 5.199 1.00 73.81 287 LYS A C 1
ATOM 2372 O O . LYS A 1 287 ? 15.466 -19.202 5.792 1.00 73.81 287 LYS A O 1
ATOM 2377 N N . ASP A 1 288 ? 14.268 -19.883 4.005 1.00 76.19 288 ASP A N 1
ATOM 2378 C CA . ASP A 1 288 ? 15.379 -20.548 3.319 1.00 76.19 288 ASP A CA 1
ATOM 2379 C C . ASP A 1 288 ? 16.550 -19.580 3.075 1.00 76.19 288 ASP A C 1
ATOM 2381 O O . ASP A 1 288 ? 17.704 -19.919 3.324 1.00 76.19 288 ASP A O 1
ATOM 2385 N N . CYS A 1 289 ? 16.282 -18.335 2.657 1.00 70.12 289 CYS A N 1
ATOM 2386 C CA . CYS A 1 289 ? 17.331 -17.325 2.495 1.00 70.12 289 CYS A CA 1
ATOM 2387 C C . CYS A 1 289 ? 18.028 -16.968 3.816 1.00 70.12 289 CYS A C 1
ATOM 2389 O O . CYS A 1 289 ? 19.252 -16.822 3.829 1.00 70.12 289 CYS A O 1
ATOM 2391 N N . THR A 1 290 ? 17.285 -16.810 4.918 1.00 72.94 290 THR A N 1
ATOM 2392 C CA . THR A 1 290 ? 17.892 -16.564 6.238 1.00 72.94 290 THR A CA 1
ATOM 2393 C C . THR A 1 290 ? 18.714 -17.751 6.723 1.00 72.94 290 THR A C 1
ATOM 2395 O O . THR A 1 290 ? 19.794 -17.541 7.273 1.00 72.94 290 THR A O 1
ATOM 2398 N N . ASP A 1 291 ? 18.264 -18.975 6.458 1.00 76.50 291 ASP A N 1
ATOM 2399 C CA . ASP A 1 291 ? 18.973 -20.194 6.846 1.00 76.50 291 ASP A CA 1
ATOM 2400 C C . ASP A 1 291 ? 20.263 -20.368 6.030 1.00 76.50 291 ASP A C 1
ATOM 2402 O O . ASP A 1 291 ? 21.314 -20.699 6.582 1.00 76.50 291 ASP A O 1
ATOM 2406 N N . VAL A 1 292 ? 20.235 -20.040 4.734 1.00 76.56 292 VAL A N 1
ATOM 2407 C CA . VAL A 1 292 ? 21.427 -20.009 3.869 1.00 76.56 292 VAL A CA 1
ATOM 2408 C C . VAL A 1 292 ? 22.405 -18.918 4.304 1.00 76.56 292 VAL A C 1
ATOM 2410 O O . VAL A 1 292 ? 23.608 -19.171 4.362 1.00 76.56 292 VAL A O 1
ATOM 2413 N N . LEU A 1 293 ? 21.924 -17.721 4.649 1.00 72.81 293 LEU A N 1
ATOM 2414 C CA . LEU A 1 293 ? 22.772 -16.645 5.172 1.00 72.81 293 LEU A CA 1
ATOM 2415 C C . LEU A 1 293 ? 23.447 -17.063 6.480 1.00 72.81 293 LEU A C 1
ATOM 2417 O O . LEU A 1 293 ? 24.665 -16.933 6.593 1.00 72.81 293 LEU A O 1
ATOM 2421 N N . HIS A 1 294 ? 22.686 -17.638 7.414 1.00 72.75 294 HIS A N 1
ATOM 2422 C CA . HIS A 1 294 ? 23.205 -18.127 8.689 1.00 72.75 294 HIS A CA 1
ATOM 2423 C C . HIS A 1 294 ? 24.219 -19.267 8.490 1.00 72.75 294 HIS A C 1
ATOM 2425 O O . HIS A 1 294 ? 25.289 -19.268 9.099 1.00 72.75 294 HIS A O 1
ATOM 2431 N N . SER A 1 295 ? 23.948 -20.196 7.569 1.00 71.94 295 SER A N 1
ATOM 2432 C CA . SER A 1 295 ? 24.892 -21.252 7.190 1.00 71.94 295 SER A CA 1
ATOM 2433 C C . SER A 1 295 ? 26.168 -20.674 6.565 1.00 71.94 295 SER A C 1
ATOM 2435 O O . SER A 1 295 ? 27.270 -21.021 6.977 1.00 71.94 295 SER A O 1
ATOM 2437 N N . SER A 1 296 ? 26.055 -19.713 5.645 1.00 67.94 296 SER A N 1
ATOM 2438 C CA . SER A 1 296 ? 27.208 -19.080 4.991 1.00 67.94 296 SER A CA 1
ATOM 2439 C C . SER A 1 296 ? 28.086 -18.256 5.943 1.00 67.94 296 SER A C 1
ATOM 2441 O O . SER A 1 296 ? 29.289 -18.140 5.713 1.00 67.94 296 SER A O 1
ATOM 2443 N N . SER A 1 297 ? 27.516 -17.717 7.030 1.00 64.06 297 SER A N 1
ATOM 2444 C CA . SER A 1 297 ? 28.286 -17.086 8.109 1.00 64.06 297 SER A CA 1
ATOM 2445 C C . SER A 1 297 ? 29.005 -18.095 9.004 1.00 64.06 297 SER A C 1
ATOM 2447 O O . SER A 1 297 ? 30.067 -17.772 9.524 1.00 64.06 297 SER A O 1
ATOM 2449 N N . ILE A 1 298 ? 28.476 -19.316 9.144 1.00 65.75 298 ILE A N 1
ATOM 2450 C CA . ILE A 1 298 ? 29.124 -20.407 9.889 1.00 65.75 298 ILE A CA 1
ATOM 2451 C C . ILE A 1 298 ? 30.327 -20.963 9.109 1.00 65.75 298 ILE A C 1
ATOM 2453 O O . ILE A 1 298 ? 31.338 -21.285 9.715 1.00 65.75 298 ILE A O 1
ATOM 2457 N N . TRP A 1 299 ? 30.273 -20.990 7.773 1.00 54.09 299 TRP A N 1
ATOM 2458 C CA . TRP A 1 299 ? 31.393 -21.413 6.911 1.00 54.09 299 TRP A CA 1
ATOM 2459 C C . TRP A 1 299 ? 32.529 -20.377 6.763 1.00 54.09 299 TRP A C 1
ATOM 2461 O O . TRP A 1 299 ? 33.477 -20.616 6.018 1.00 54.09 299 TRP A O 1
ATOM 2471 N N . ARG A 1 300 ? 32.442 -19.215 7.429 1.00 49.62 300 ARG A N 1
ATOM 2472 C CA . ARG A 1 300 ? 33.514 -18.195 7.475 1.00 49.62 300 ARG A CA 1
ATOM 2473 C C . ARG A 1 300 ? 34.344 -18.219 8.768 1.00 49.62 300 ARG A C 1
ATOM 2475 O O . ARG A 1 300 ? 35.116 -17.286 8.987 1.00 49.62 300 ARG A O 1
ATOM 2482 N N . ILE A 1 301 ? 34.194 -19.253 9.596 1.00 45.03 301 ILE A N 1
ATOM 2483 C CA . ILE A 1 301 ? 35.043 -19.555 10.763 1.00 45.03 301 ILE A CA 1
ATOM 2484 C C . ILE A 1 301 ? 35.802 -20.845 10.459 1.00 45.03 301 ILE A C 1
ATOM 2486 O O . ILE A 1 301 ? 37.015 -20.881 10.752 1.00 45.03 301 ILE A O 1
#

Secondary structure (DSSP, 8-state):
-GGGT--TT-B-TTS-BHHHHHHHH-HHHHHHHHHTTEEEETTTTEEEE-GGGTS--TTSSTT--PPPHHHHHHHTT-HHHHTSHHHHHHHHHHIIIIIHHHHHHHHHHHHHHHHHHHHHHHHHHS---SS-S--TTTTHHHHHHHHHHHHHHHHHHHHHHHHHHHHHHHHHHHHHHHHHHHHHHHHH--TT-HHHHHHHHHHHHHTTSTHHHHHHHHHHHHHHHHHHHHHHHHHHHHHHHHSTT-HHHHHHHHHHHHHHHHHHHHHHHHHHTTSHHHHHHHHHHHHHHHHHHHHHHHTT-

Foldseek 3Di:
DVVVVDQQLDADPLQAGNLLVCLQPPNVVSLSNLVSQWDADPVVRDIGGNLVSQFGPCVVHPLRLHDRSLVSNVVSVVVVSCPRPNNVVNVVVCCVPPVPVVLVVVLVLLVLLLVLLVVLLVVLPPDPPDLDPDDPPVCVVNVVSVVVNVVSLVVVVVVLVCVVVVVVVSLVSSLVVVLVVLVVVLVPDDPVCVVVVVVSVVVNVVSVDCVVVVVVVVVVVLVVVLSVLVVVLVVLVVVCVVVVPDPVSSVVSSVSSVVSSVSSVVVSLVSVCSPPVSVVVVVVVVVVVVVVVVVVVVVVD

InterPro domains:
  IPR024862 Transient receptor potential cation channel subfamily V [PTHR10582] (23-276)

Sequence (301 aa):
MLNLNCDASVQDDTGQCCLTMMVVNMPPVAIQALDQFHVTDRANRKQRFFLNLVEPHTSDFKGTQAKSPLEVIVQSRQLDIIMHPVIQKLIEVKWRFFGRKNISIMLSLNLLFIISWTALGIASSLPRAEDAPYKFPEDAWRIIVICIALGLTLYQIVEEFKEIYKSKVRMNKWIEWRKKELERDLKYCHPMWPEVRAMIYAKYRDYDSDYILFFSVFRNVFDWIVYFLLLAVILTHIADVVVQHNSDLHISHIRVFAVTIVFLWLRLMKHARAIRISVRVIVDAGKDCTDVLHSSSIWRI